Protein AF-A0A0M0KB51-F1 (afdb_monomer)

Sequence (333 aa):
MLAKLQAKRAELGALMQAKAELQSRLDEAFVKTAAAPAPPPPTARSSGAGDDELRAILMHRQQAQNAVEEQERKIAQLTALQAELRGRLSDLQEEGERVLMQLARKTDECQQLAAVVEEARAAGMDPQNPRLQLAERSLATRYQEIKELAAFAHRLGLDQEEEEEEEDSPQTRALVQRQSAAATSSAKEAFEKVQRLEQELAQCVQELRSVDANASEAVARHPAFRRMRAAVVEKLETLHAELVEARSAYEKQVTQQRALMAPEVDEDEDEDEEQHDLSPMLRAALDKLWQRPYDCRIFTLQLLQSLAQLDDQSLCMMTSCFARYLDNHSEPA

Secondary structure (DSSP, 8-state):
-HHHHHHHHHHHHHHHHHHHHHHHHHHHHHHHHH-PPPPPPPPP--TTSHHHHHHHHHHHHHHHHHHHHHHHHHHHHHHHHHHHHHHHHHHHHHHHHHHHHHHHHHHHHHHHHHHHHHHHHHTT--TT-HHHHHHHHHHHHHHHHHHHHHHHHHHTT---S--------HHHHHHHHHHHHHHHHHHHHHHHHHHHHHHHHHHHHHHHHHHHHHS-HHHHT-HHHHHHHHHHHHHHHHHHHHHHHHHHHHHHHHHHHHHTTS----S-----------HHHHHHHHHHHHTS-HHHHHHHHHHHHHHHTS--HHHHHHHHHHHHHHHHH----

Nearest PDB structures (foldseek):
  5xg2-assembly1_A  TM=2.574E-01  e=2.181E+00  Pyrococcus yayanosii CH1
  3zx6-assembly1_B  TM=3.570E-01  e=7.067E+00  Archaeoglobus fulgidus DSM 4304
  3zx6-assembly1_A  TM=3.508E-01  e=7.905E+00  Archaeoglobus fulgidus DSM 4304

Solvent-accessible surface area (backbone atoms only — not comparable to full-atom values): 18850 Å² total; per-residue (Å²): 97,68,66,59,53,49,49,52,50,49,52,53,48,52,52,52,51,53,48,51,52,52,51,51,52,52,53,51,53,55,53,59,74,72,68,71,82,83,79,85,85,80,81,92,79,73,99,69,62,60,63,58,52,50,50,51,51,50,50,53,49,51,52,51,50,54,51,49,55,51,48,51,52,50,52,51,51,53,51,51,51,52,51,51,52,51,49,54,51,51,52,51,48,54,50,49,52,51,50,51,53,50,46,53,54,53,48,53,58,41,52,56,50,48,51,53,54,50,50,44,50,75,73,63,52,60,83,81,36,69,67,56,49,51,50,54,52,52,48,54,52,44,53,51,53,49,52,54,47,49,55,50,35,47,78,70,53,67,57,73,90,70,81,72,83,74,74,82,48,71,64,57,54,50,47,53,53,50,50,49,52,49,36,52,52,50,32,50,54,32,45,52,50,33,54,50,44,51,52,51,50,53,48,53,52,50,51,51,51,51,50,60,71,70,45,51,74,73,52,64,68,31,71,66,51,46,52,53,50,49,55,50,49,53,51,50,52,50,53,49,51,52,36,53,53,34,45,54,52,26,53,55,34,50,52,53,39,46,66,72,66,51,75,88,68,74,94,81,67,98,67,81,79,69,74,63,74,50,63,66,59,50,48,54,51,50,53,59,38,57,75,42,63,73,72,49,40,55,52,51,53,52,52,50,53,57,51,47,70,43,96,42,75,69,46,40,50,53,48,50,56,47,52,55,47,45,73,74,65,63,73,86,128

Organism: NCBI:txid1460289

pLDDT: mean 76.46, std 16.97, range [35.25, 95.56]

Structure (mmCIF, N/CA/C/O backbone):
data_AF-A0A0M0KB51-F1
#
_entry.id   AF-A0A0M0KB51-F1
#
loop_
_atom_site.group_PDB
_atom_site.id
_atom_site.type_symbol
_atom_site.label_atom_id
_atom_site.label_alt_id
_atom_site.label_comp_id
_atom_site.label_asym_id
_atom_site.label_entity_id
_atom_site.label_seq_id
_atom_site.pdbx_PDB_ins_code
_atom_site.Cartn_x
_atom_site.Cartn_y
_atom_site.Cartn_z
_atom_site.occupancy
_atom_site.B_iso_or_equiv
_atom_site.auth_seq_id
_atom_site.auth_comp_id
_atom_site.auth_asym_id
_atom_site.auth_atom_id
_atom_site.pdbx_PDB_model_num
ATOM 1 N N . MET A 1 1 ? -4.732 0.623 13.538 1.00 46.84 1 MET A N 1
ATOM 2 C CA . MET A 1 1 ? -3.798 1.743 13.182 1.00 46.84 1 MET A CA 1
ATOM 3 C C . MET A 1 1 ? -2.293 1.422 13.292 1.00 46.84 1 MET A C 1
ATOM 5 O O . MET A 1 1 ? -1.529 1.836 12.420 1.00 46.84 1 MET A O 1
ATOM 9 N N . LEU A 1 2 ? -1.844 0.667 14.304 1.00 51.53 2 LEU A N 1
ATOM 10 C CA . LEU A 1 2 ? -0.434 0.268 14.490 1.00 51.53 2 LEU A CA 1
ATOM 11 C C . LEU A 1 2 ? 0.162 -0.479 13.282 1.00 51.53 2 LEU A C 1
ATOM 13 O O . LEU A 1 2 ? 1.273 -0.166 12.863 1.00 51.53 2 LEU A O 1
ATOM 17 N N . ALA A 1 3 ? -0.605 -1.376 12.654 1.00 56.34 3 ALA A N 1
ATOM 18 C CA . ALA A 1 3 ? -0.189 -2.091 11.445 1.00 56.34 3 ALA A CA 1
ATOM 19 C C . ALA A 1 3 ? 0.018 -1.156 10.238 1.00 56.34 3 ALA A C 1
ATOM 21 O O . ALA A 1 3 ? 0.996 -1.291 9.507 1.00 56.34 3 ALA A O 1
ATOM 22 N N . LYS A 1 4 ? -0.838 -0.138 10.061 1.00 60.84 4 LYS A N 1
ATOM 23 C CA . LYS A 1 4 ? -0.685 0.879 9.001 1.00 60.84 4 LYS A CA 1
ATOM 24 C C . LYS A 1 4 ? 0.541 1.767 9.246 1.00 60.84 4 LYS A C 1
ATOM 26 O O . LYS A 1 4 ? 1.252 2.100 8.301 1.00 60.84 4 LYS A O 1
ATOM 31 N N . LEU A 1 5 ? 0.840 2.096 10.505 1.00 69.19 5 LEU A N 1
ATOM 32 C CA . LEU A 1 5 ? 2.058 2.824 10.883 1.00 69.19 5 LEU A CA 1
ATOM 33 C C . LEU A 1 5 ? 3.324 1.970 10.725 1.00 69.19 5 LEU A C 1
ATOM 35 O O . LEU A 1 5 ? 4.346 2.476 10.265 1.00 69.19 5 LEU A O 1
ATOM 39 N N . GLN A 1 6 ? 3.261 0.675 11.035 1.00 74.44 6 GLN A N 1
ATOM 40 C CA . GLN A 1 6 ? 4.351 -0.273 10.794 1.00 74.44 6 GLN A CA 1
ATOM 41 C C . GLN A 1 6 ? 4.585 -0.497 9.296 1.00 74.44 6 GLN A C 1
ATOM 43 O O . GLN A 1 6 ? 5.734 -0.475 8.860 1.00 74.44 6 GLN A O 1
ATOM 48 N N . ALA A 1 7 ? 3.522 -0.597 8.496 1.00 77.69 7 ALA A N 1
ATOM 49 C CA . ALA A 1 7 ? 3.603 -0.670 7.040 1.00 77.69 7 ALA A CA 1
ATOM 50 C C . ALA A 1 7 ? 4.227 0.604 6.457 1.00 77.69 7 ALA A C 1
ATOM 52 O O . ALA A 1 7 ? 5.165 0.526 5.669 1.00 77.69 7 ALA A O 1
ATOM 53 N N . LYS A 1 8 ? 3.799 1.788 6.919 1.00 82.19 8 LYS A N 1
ATOM 54 C CA . LYS A 1 8 ? 4.408 3.062 6.511 1.00 82.19 8 LYS A CA 1
ATOM 55 C C . LYS A 1 8 ? 5.862 3.180 6.959 1.00 82.19 8 LYS A C 1
ATOM 57 O O . LYS A 1 8 ? 6.679 3.705 6.211 1.00 82.19 8 LYS A O 1
ATOM 62 N N . ARG A 1 9 ? 6.225 2.652 8.132 1.00 87.12 9 ARG A N 1
ATOM 63 C CA . ARG A 1 9 ? 7.617 2.584 8.607 1.00 87.12 9 ARG A CA 1
ATOM 64 C C . ARG A 1 9 ? 8.469 1.633 7.760 1.00 87.12 9 ARG A C 1
ATOM 66 O O . ARG A 1 9 ? 9.614 1.972 7.471 1.00 87.12 9 ARG A O 1
ATOM 73 N N . ALA A 1 10 ? 7.925 0.492 7.341 1.00 84.38 10 ALA A N 1
ATOM 74 C CA . ALA A 1 10 ? 8.593 -0.453 6.447 1.00 84.38 10 ALA A CA 1
ATOM 75 C C . ALA A 1 10 ? 8.795 0.146 5.046 1.00 84.38 10 ALA A C 1
ATOM 77 O O . ALA A 1 10 ? 9.888 0.067 4.493 1.00 84.38 10 ALA A O 1
ATOM 78 N N . GLU A 1 11 ? 7.783 0.837 4.521 1.00 89.19 11 GLU A N 1
ATOM 79 C CA . GLU A 1 11 ? 7.829 1.544 3.237 1.00 89.19 11 GLU A CA 1
ATOM 80 C C . GLU A 1 11 ? 8.877 2.674 3.255 1.00 89.19 11 GLU A C 1
ATOM 82 O O . GLU A 1 11 ? 9.672 2.824 2.327 1.00 89.19 11 GLU A O 1
ATOM 87 N N . LEU A 1 12 ? 8.967 3.415 4.365 1.00 90.06 12 LEU A N 1
ATOM 88 C CA . LEU A 1 12 ? 9.990 4.445 4.573 1.00 90.06 12 LEU A CA 1
ATOM 89 C C . LEU A 1 12 ? 11.396 3.833 4.717 1.00 90.06 12 LEU A C 1
ATOM 91 O O . LEU A 1 12 ? 12.371 4.414 4.240 1.00 90.06 12 LEU A O 1
ATOM 95 N N . GLY A 1 13 ? 11.502 2.647 5.321 1.00 89.19 13 GLY A N 1
ATOM 96 C CA . GLY A 1 13 ? 12.734 1.856 5.366 1.00 89.19 13 GLY A CA 1
ATOM 97 C C . GLY A 1 13 ? 13.201 1.426 3.973 1.00 89.19 13 GLY A C 1
ATOM 98 O O . GLY A 1 13 ? 14.354 1.666 3.618 1.00 89.19 13 GLY A O 1
ATOM 99 N N . ALA A 1 14 ? 12.292 0.890 3.156 1.00 86.25 14 ALA A N 1
ATOM 100 C CA . ALA A 1 14 ? 12.573 0.485 1.781 1.00 86.25 14 ALA A CA 1
ATOM 101 C C . ALA A 1 14 ? 13.013 1.674 0.910 1.00 86.25 14 ALA A C 1
ATOM 103 O O . ALA A 1 14 ? 13.990 1.577 0.169 1.00 86.25 14 ALA A O 1
ATOM 104 N N . LEU A 1 15 ? 12.361 2.833 1.057 1.00 88.06 15 LEU A N 1
ATOM 105 C CA . LEU A 1 15 ? 12.741 4.056 0.342 1.00 88.06 15 LEU A CA 1
ATOM 106 C C . LEU A 1 15 ? 14.123 4.584 0.756 1.00 88.06 15 LEU A C 1
ATOM 108 O O . LEU A 1 15 ? 14.874 5.074 -0.088 1.00 88.06 15 LEU A O 1
ATOM 112 N N . MET A 1 16 ? 14.492 4.469 2.034 1.00 89.81 16 MET A N 1
ATOM 113 C CA . MET A 1 16 ? 15.831 4.836 2.511 1.00 89.81 16 MET A CA 1
ATOM 114 C C . MET A 1 16 ? 16.913 3.904 1.956 1.00 89.81 16 MET A C 1
ATOM 116 O O . MET A 1 16 ? 17.996 4.367 1.598 1.00 89.81 16 MET A O 1
ATOM 120 N N . GLN A 1 17 ? 16.612 2.611 1.847 1.00 88.00 17 GLN A N 1
ATOM 121 C CA . GLN A 1 17 ? 17.526 1.608 1.306 1.00 88.00 17 GLN A CA 1
ATOM 122 C C . GLN A 1 17 ? 17.723 1.794 -0.206 1.00 88.00 17 GLN A C 1
ATOM 124 O O . GLN A 1 17 ? 18.858 1.888 -0.668 1.00 88.00 17 GLN A O 1
ATOM 129 N N . ALA A 1 18 ? 16.634 2.013 -0.948 1.00 86.81 18 ALA A N 1
ATOM 130 C CA . ALA A 1 18 ? 16.680 2.354 -2.370 1.00 86.81 18 ALA A CA 1
ATOM 131 C C . ALA A 1 18 ? 17.453 3.659 -2.630 1.00 86.81 18 ALA A C 1
ATOM 133 O O . ALA A 1 18 ? 18.226 3.753 -3.585 1.00 86.81 18 ALA A O 1
ATOM 134 N N . LYS A 1 19 ? 17.309 4.667 -1.756 1.00 89.00 19 LYS A N 1
ATOM 135 C CA . LYS A 1 19 ? 18.108 5.897 -1.833 1.00 89.00 19 LYS A CA 1
ATOM 136 C C . LYS A 1 19 ? 19.599 5.613 -1.638 1.00 89.00 19 LYS A C 1
ATOM 138 O O . LYS A 1 19 ? 20.403 6.143 -2.397 1.00 89.00 19 LYS A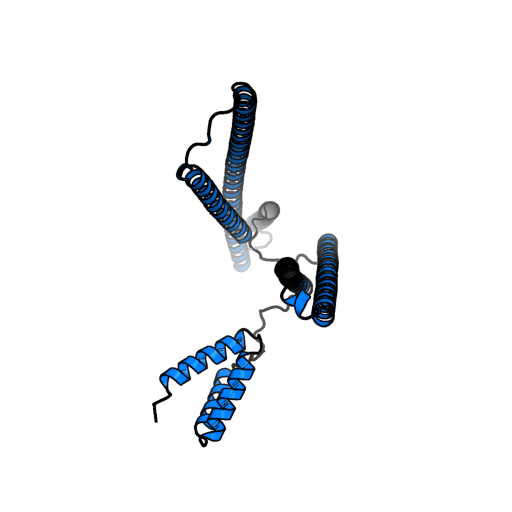 O 1
ATOM 143 N N . ALA A 1 20 ? 19.972 4.788 -0.659 1.00 89.19 20 ALA A N 1
ATOM 144 C CA . ALA A 1 20 ? 21.370 4.427 -0.415 1.00 89.19 20 ALA A CA 1
ATOM 145 C C . ALA A 1 20 ? 21.988 3.661 -1.600 1.00 89.19 20 ALA A C 1
ATOM 147 O O . ALA A 1 20 ? 23.121 3.942 -1.988 1.00 89.19 20 ALA A O 1
ATOM 148 N N . GLU A 1 21 ? 21.232 2.757 -2.224 1.00 83.06 21 GLU A N 1
ATOM 149 C CA . GLU A 1 21 ? 21.664 2.035 -3.427 1.00 83.06 21 GLU A CA 1
ATOM 150 C C . GLU A 1 21 ? 21.856 2.966 -4.628 1.00 83.06 21 GLU A C 1
ATOM 152 O O . GLU A 1 21 ? 22.855 2.865 -5.343 1.00 83.06 21 GLU A O 1
ATOM 157 N N . LEU A 1 22 ? 20.936 3.911 -4.842 1.00 87.06 22 LEU A N 1
ATOM 158 C CA . LEU A 1 22 ? 21.073 4.915 -5.898 1.00 87.06 22 LEU A CA 1
ATOM 159 C C . LEU A 1 22 ? 22.266 5.843 -5.650 1.00 87.06 22 LEU A C 1
ATOM 161 O O . LEU A 1 22 ? 22.985 6.162 -6.594 1.00 87.06 22 LEU A O 1
ATOM 165 N N . GLN A 1 23 ? 22.510 6.226 -4.395 1.00 85.62 23 GLN A N 1
ATOM 166 C CA . GLN A 1 23 ? 23.670 7.028 -4.005 1.00 85.62 23 GLN A CA 1
ATOM 167 C C . GLN A 1 23 ? 24.980 6.276 -4.300 1.00 85.62 23 GLN A C 1
ATOM 169 O O . GLN A 1 23 ? 25.862 6.816 -4.960 1.00 85.62 23 GLN A O 1
ATOM 174 N N . SER A 1 24 ? 25.058 4.993 -3.929 1.00 85.00 24 SER A N 1
ATOM 175 C CA . SER A 1 24 ? 26.215 4.135 -4.215 1.00 85.00 24 SER A CA 1
ATOM 176 C C . SER A 1 24 ? 26.455 3.946 -5.715 1.00 85.00 24 SER A C 1
ATOM 178 O O . SER A 1 24 ? 27.602 3.970 -6.157 1.00 85.00 24 SER A O 1
ATOM 180 N N . ARG A 1 25 ? 25.395 3.795 -6.520 1.00 82.06 25 ARG A N 1
ATOM 181 C CA . ARG A 1 25 ? 25.511 3.711 -7.986 1.00 82.06 25 ARG A CA 1
ATOM 182 C C . ARG A 1 25 ? 26.000 5.018 -8.605 1.00 82.06 25 ARG A C 1
ATOM 184 O O . ARG A 1 25 ? 26.737 4.982 -9.589 1.00 82.06 25 ARG A O 1
ATOM 191 N N . LEU A 1 26 ? 25.598 6.157 -8.043 1.00 82.81 26 LEU A N 1
ATOM 192 C CA . LEU A 1 26 ? 26.062 7.471 -8.481 1.00 82.81 26 LEU A CA 1
ATOM 193 C C . LEU A 1 26 ? 27.559 7.651 -8.184 1.00 82.81 26 LEU A C 1
ATOM 195 O O . LEU A 1 26 ? 28.312 8.075 -9.062 1.00 82.81 26 LEU A O 1
ATOM 199 N N . ASP A 1 27 ? 27.994 7.250 -6.988 1.00 77.62 27 ASP A N 1
ATOM 200 C CA . ASP A 1 27 ? 29.397 7.298 -6.571 1.00 77.62 27 ASP A CA 1
ATOM 201 C C . ASP A 1 27 ? 30.271 6.355 -7.423 1.00 77.62 27 ASP A C 1
ATOM 203 O O . ASP A 1 27 ? 31.346 6.742 -7.887 1.00 77.62 27 ASP A O 1
ATOM 207 N N . GLU A 1 28 ? 29.792 5.144 -7.736 1.00 74.31 28 GLU A N 1
ATOM 208 C CA . GLU A 1 28 ? 30.483 4.221 -8.649 1.00 74.31 28 GLU A CA 1
ATOM 209 C C . GLU A 1 28 ? 30.579 4.751 -10.086 1.00 74.31 28 GLU A C 1
ATOM 211 O O . GLU A 1 28 ? 31.607 4.572 -10.752 1.00 74.31 28 GLU A O 1
ATOM 216 N N . ALA A 1 29 ? 29.523 5.401 -10.583 1.00 70.44 29 ALA A N 1
ATOM 217 C CA . ALA A 1 29 ? 29.531 6.023 -11.902 1.00 70.44 29 ALA A CA 1
ATOM 218 C C . ALA A 1 29 ? 30.567 7.156 -11.970 1.00 70.44 29 ALA A C 1
ATOM 220 O O . ALA A 1 29 ? 31.290 7.264 -12.963 1.00 70.44 29 ALA A O 1
ATOM 221 N N . PHE A 1 30 ? 30.704 7.931 -10.890 1.00 68.56 30 PHE A N 1
ATOM 222 C CA . PHE A 1 30 ? 31.672 9.019 -10.784 1.00 68.56 30 PHE A CA 1
ATOM 223 C C . PHE A 1 30 ? 33.126 8.513 -10.785 1.00 68.56 30 PHE A C 1
ATOM 225 O O . PHE A 1 30 ? 33.989 9.076 -11.468 1.00 68.56 30 PHE A O 1
ATOM 232 N N . VAL A 1 31 ? 33.399 7.396 -10.100 1.00 65.06 31 VAL A N 1
ATOM 233 C CA . VAL A 1 31 ? 34.728 6.757 -10.082 1.00 65.06 31 VAL A CA 1
ATOM 234 C C . VAL A 1 31 ? 35.083 6.144 -11.444 1.00 65.06 31 VAL A C 1
ATOM 236 O O . VAL A 1 31 ? 36.221 6.278 -11.897 1.00 65.06 31 VAL A O 1
ATOM 239 N N . LYS A 1 32 ? 34.122 5.538 -12.158 1.00 53.75 32 LYS A N 1
ATOM 240 C CA . LYS A 1 32 ? 34.355 4.970 -13.503 1.00 53.75 32 LYS A CA 1
ATOM 241 C C . LYS A 1 32 ? 34.688 6.029 -14.556 1.00 53.75 32 LYS A C 1
ATOM 243 O O . LYS A 1 32 ? 35.496 5.757 -15.441 1.00 53.75 32 LYS A O 1
ATOM 248 N N . THR A 1 33 ? 34.150 7.243 -14.446 1.00 52.03 33 THR A N 1
ATOM 249 C CA . THR A 1 33 ? 34.532 8.363 -15.325 1.00 52.03 33 THR A CA 1
ATOM 250 C C . THR A 1 33 ? 35.926 8.934 -15.046 1.00 52.03 33 THR A C 1
ATOM 252 O O . THR A 1 33 ? 36.500 9.570 -15.926 1.00 52.03 33 THR A O 1
ATOM 255 N N . ALA A 1 34 ? 36.505 8.686 -13.867 1.00 49.78 34 ALA A N 1
ATOM 256 C CA . ALA A 1 34 ? 37.832 9.185 -13.495 1.00 49.78 34 ALA A CA 1
ATOM 257 C C . ALA A 1 34 ? 38.994 8.242 -13.882 1.00 49.78 34 ALA A C 1
ATOM 259 O O . ALA A 1 34 ? 40.151 8.654 -13.826 1.00 49.78 34 ALA A O 1
ATOM 260 N N . ALA A 1 35 ? 38.714 6.995 -14.287 1.00 43.06 35 ALA A N 1
ATOM 261 C CA . ALA A 1 35 ? 39.715 5.932 -14.452 1.00 43.06 35 ALA A CA 1
ATOM 262 C C . ALA A 1 35 ? 39.849 5.380 -15.892 1.00 43.06 35 ALA A C 1
ATOM 264 O O . ALA A 1 35 ? 40.159 4.203 -16.079 1.00 43.06 35 ALA A O 1
ATOM 265 N N . ALA A 1 36 ? 39.628 6.199 -16.926 1.00 42.25 36 ALA A N 1
ATOM 266 C CA . ALA A 1 36 ? 39.900 5.804 -18.314 1.00 42.25 36 ALA A CA 1
ATOM 267 C C . ALA A 1 36 ? 41.366 6.117 -18.710 1.00 42.25 36 ALA A C 1
ATOM 269 O O . ALA A 1 36 ? 41.804 7.256 -18.533 1.00 42.25 36 ALA A O 1
ATOM 270 N N . PRO A 1 37 ? 42.147 5.157 -19.253 1.00 46.41 37 PRO A N 1
ATOM 271 C CA . PRO A 1 37 ? 43.519 5.405 -19.696 1.00 46.41 37 PRO A CA 1
ATOM 272 C C . PRO A 1 37 ? 43.549 6.241 -20.988 1.00 46.41 37 PRO A C 1
ATOM 274 O O . PRO A 1 37 ? 42.735 6.052 -21.892 1.00 46.41 37 PRO A O 1
ATOM 277 N N . ALA A 1 38 ? 44.504 7.172 -21.061 1.00 42.53 38 ALA A N 1
ATOM 278 C CA . ALA A 1 38 ? 44.629 8.165 -22.125 1.00 42.53 38 ALA A CA 1
ATOM 279 C C . ALA A 1 38 ? 44.892 7.552 -23.526 1.00 42.53 38 ALA A C 1
ATOM 281 O O . ALA A 1 38 ? 45.740 6.665 -23.650 1.00 42.53 38 ALA A O 1
ATOM 282 N N . PRO A 1 39 ? 44.238 8.050 -24.596 1.00 52.97 39 PRO A N 1
ATOM 283 C CA . PRO A 1 39 ? 44.590 7.729 -25.980 1.00 52.97 39 PRO A CA 1
ATOM 284 C C . PRO A 1 39 ? 45.863 8.482 -26.442 1.00 52.97 39 PRO A C 1
ATOM 286 O O . PRO A 1 39 ? 46.201 9.523 -25.871 1.00 52.97 39 PRO A O 1
ATOM 289 N N . PRO A 1 40 ? 46.592 7.984 -27.466 1.00 51.38 40 PRO A N 1
ATOM 290 C CA . PRO A 1 40 ? 47.828 8.605 -27.960 1.00 51.38 40 PRO A CA 1
ATOM 291 C C . PRO A 1 40 ? 47.568 9.977 -28.621 1.00 51.38 40 PRO A C 1
ATOM 293 O O . PRO A 1 40 ? 46.452 10.235 -29.079 1.00 51.38 40 PRO A O 1
ATOM 296 N N . PRO A 1 41 ? 48.573 10.876 -28.681 1.00 44.12 41 PRO A N 1
ATOM 297 C CA . PRO A 1 41 ? 48.339 12.294 -28.940 1.00 44.12 41 PRO A CA 1
ATOM 298 C C . PRO A 1 41 ? 48.011 12.563 -30.418 1.00 44.12 41 PRO A C 1
ATOM 300 O O . PRO A 1 41 ? 48.714 12.055 -31.298 1.00 44.12 41 PRO A O 1
ATOM 303 N N . PRO A 1 42 ? 47.001 13.400 -30.724 1.00 45.69 42 PRO A N 1
ATOM 304 C CA . PRO A 1 42 ? 46.787 13.887 -32.073 1.00 45.69 42 PRO A CA 1
ATOM 305 C C . PRO A 1 42 ? 47.708 15.073 -32.377 1.00 45.69 42 PRO A C 1
ATOM 307 O O . PRO A 1 42 ? 48.046 15.903 -31.532 1.00 45.69 42 PRO A O 1
ATOM 310 N N . THR A 1 43 ? 48.121 15.124 -33.634 1.00 47.25 43 THR A N 1
ATOM 311 C CA . THR A 1 43 ? 48.957 16.151 -34.241 1.00 47.25 43 THR A CA 1
ATOM 312 C C . THR A 1 43 ? 48.296 17.528 -34.182 1.00 47.25 43 THR A C 1
ATOM 314 O O . THR A 1 43 ? 47.118 17.702 -34.488 1.00 47.25 43 THR A O 1
ATOM 317 N N . ALA A 1 44 ? 49.101 18.518 -33.800 1.00 55.38 44 ALA A N 1
ATOM 318 C CA . ALA A 1 44 ? 48.720 19.908 -33.609 1.00 55.38 44 ALA A CA 1
ATOM 319 C C . ALA A 1 44 ? 48.024 20.525 -34.831 1.00 55.38 44 ALA A C 1
ATOM 321 O O . ALA A 1 44 ? 48.645 20.644 -35.889 1.00 55.38 44 ALA A O 1
ATOM 322 N N . ARG A 1 45 ? 46.793 21.030 -34.649 1.00 45.12 45 ARG A N 1
ATOM 323 C CA . ARG A 1 45 ? 46.236 22.131 -35.451 1.00 45.12 45 ARG A CA 1
ATOM 324 C C . ARG A 1 45 ? 45.279 23.026 -34.648 1.00 45.12 45 ARG A C 1
ATOM 326 O O . ARG A 1 45 ? 44.318 22.562 -34.055 1.00 45.12 45 ARG A O 1
ATOM 333 N N . SER A 1 46 ? 45.527 24.328 -34.796 1.00 43.44 46 SER A N 1
ATOM 334 C CA . SER A 1 46 ? 44.660 25.490 -34.543 1.00 43.44 46 SER A CA 1
ATOM 335 C C . SER A 1 46 ? 44.512 25.980 -33.089 1.00 43.44 46 SER A C 1
ATOM 337 O O . SER A 1 46 ? 43.746 25.478 -32.275 1.00 43.44 46 SER A O 1
ATOM 339 N N . SER A 1 47 ? 45.250 27.048 -32.796 1.00 51.47 47 SER A N 1
ATOM 340 C CA . SER A 1 47 ? 45.297 27.814 -31.549 1.00 51.47 47 SER A CA 1
ATOM 341 C C . SER A 1 47 ? 44.188 28.879 -31.466 1.00 51.47 47 SER A C 1
ATOM 343 O O . SER A 1 47 ? 44.471 30.046 -31.219 1.00 51.47 47 SER A O 1
ATOM 345 N N . GLY A 1 48 ? 42.934 28.495 -31.725 1.00 50.03 48 GLY A N 1
ATOM 346 C CA . GLY A 1 48 ? 41.785 29.416 -31.655 1.00 50.03 48 GLY A CA 1
ATOM 347 C C . GLY A 1 48 ? 40.457 28.785 -31.225 1.00 50.03 48 GLY A C 1
ATOM 348 O O . GLY A 1 48 ? 39.613 29.491 -30.695 1.00 50.03 48 GLY A O 1
ATOM 349 N N . ALA A 1 49 ? 40.281 27.468 -31.384 1.00 51.22 49 ALA A N 1
ATOM 350 C CA . ALA A 1 49 ? 39.058 26.759 -30.983 1.00 51.22 49 ALA A CA 1
ATOM 351 C C . ALA A 1 49 ? 39.074 26.264 -29.518 1.00 51.22 49 ALA A C 1
ATOM 353 O O . ALA A 1 49 ? 38.022 26.048 -28.925 1.00 51.22 49 ALA A O 1
ATOM 354 N N . GLY A 1 50 ? 40.261 26.118 -28.917 1.00 58.22 50 GLY A N 1
ATOM 355 C CA . GLY A 1 50 ? 40.414 25.560 -27.567 1.00 58.22 50 GLY A CA 1
ATOM 356 C C . GLY A 1 50 ? 39.941 26.480 -26.437 1.00 58.22 50 GLY A C 1
ATOM 357 O O . GLY A 1 50 ? 39.483 25.986 -25.413 1.00 58.22 50 GLY A O 1
ATOM 358 N N . ASP A 1 51 ? 39.999 27.802 -26.619 1.00 68.81 51 ASP A N 1
ATOM 359 C CA . ASP A 1 51 ? 39.563 28.758 -25.589 1.00 68.81 51 ASP A CA 1
ATOM 360 C C . ASP A 1 51 ? 38.034 28.836 -25.481 1.00 68.81 51 ASP A C 1
ATOM 362 O O . ASP A 1 51 ? 37.497 28.988 -24.381 1.00 68.81 51 ASP A O 1
ATOM 366 N N . ASP A 1 52 ? 37.324 28.688 -26.603 1.00 76.75 52 ASP A N 1
ATOM 367 C CA . ASP A 1 52 ? 35.859 28.672 -26.632 1.00 76.75 52 ASP A CA 1
ATOM 368 C C . ASP A 1 52 ? 35.302 27.338 -26.112 1.00 76.75 52 ASP A C 1
ATOM 370 O O . ASP A 1 52 ? 34.353 27.336 -25.325 1.00 76.75 52 ASP A O 1
ATOM 374 N N . GLU A 1 53 ? 35.938 26.209 -26.450 1.00 78.50 53 GLU A N 1
ATOM 375 C CA . GLU A 1 53 ? 35.620 24.904 -25.854 1.00 78.50 53 GLU A CA 1
ATOM 376 C C . GLU A 1 53 ? 35.903 24.886 -24.346 1.00 78.50 53 GLU A C 1
ATOM 378 O O . GLU A 1 53 ? 35.068 24.431 -23.564 1.00 78.50 53 GLU A O 1
ATOM 383 N N . LEU A 1 54 ? 37.033 25.448 -23.902 1.00 81.19 54 LEU A N 1
ATOM 384 C CA . LEU A 1 54 ? 37.363 25.544 -22.480 1.00 81.19 54 LEU A CA 1
ATOM 385 C C . LEU A 1 54 ? 36.364 26.434 -21.726 1.00 81.19 54 LEU A C 1
ATOM 387 O O . LEU A 1 54 ? 35.930 26.071 -20.632 1.00 81.19 54 LEU A O 1
ATOM 391 N N . ARG A 1 55 ? 35.936 27.564 -22.306 1.00 85.44 55 ARG A N 1
ATOM 392 C CA . ARG A 1 55 ? 34.863 28.394 -21.728 1.00 85.44 55 ARG A CA 1
ATOM 393 C C . ARG A 1 55 ? 33.531 27.657 -21.666 1.00 85.44 55 ARG A C 1
ATOM 395 O O . ARG A 1 55 ? 32.843 27.773 -20.654 1.00 85.44 55 ARG A O 1
ATOM 402 N N . ALA A 1 56 ? 33.173 26.896 -22.700 1.00 86.31 56 ALA A N 1
ATOM 403 C CA . ALA A 1 56 ? 31.953 26.093 -22.706 1.00 86.31 56 ALA A CA 1
ATOM 404 C C . ALA A 1 56 ? 31.983 25.017 -21.609 1.00 86.31 56 ALA A C 1
ATOM 406 O O . ALA A 1 56 ? 31.008 24.859 -20.874 1.00 86.31 56 ALA A O 1
ATOM 407 N N . ILE A 1 57 ? 33.124 24.346 -21.426 1.00 85.62 57 ILE A N 1
ATOM 408 C CA . ILE A 1 57 ? 33.331 23.357 -20.359 1.00 85.62 57 ILE A CA 1
ATOM 409 C C . ILE A 1 57 ? 33.234 24.013 -18.975 1.00 85.62 57 ILE A C 1
ATOM 411 O O . ILE A 1 57 ? 32.581 23.472 -18.082 1.00 85.62 57 ILE A O 1
ATOM 415 N N . LEU A 1 58 ? 33.842 25.187 -18.784 1.00 89.06 58 LEU A N 1
ATOM 416 C CA . LEU A 1 58 ? 33.774 25.920 -17.517 1.00 89.06 58 LEU A CA 1
ATOM 417 C C . LEU A 1 58 ? 32.351 26.398 -17.203 1.00 89.06 58 LEU A C 1
ATOM 419 O O . LEU A 1 58 ? 31.906 26.247 -16.066 1.00 89.06 58 LEU A O 1
ATOM 423 N N . MET A 1 59 ? 31.612 26.901 -18.196 1.00 88.94 59 MET A N 1
ATOM 424 C CA . MET A 1 59 ? 30.204 27.272 -18.024 1.00 88.94 59 MET A CA 1
ATOM 425 C C . MET A 1 59 ? 29.326 26.060 -17.707 1.00 88.94 59 MET A C 1
ATOM 427 O O . MET A 1 59 ? 28.525 26.124 -16.778 1.00 88.94 59 MET A O 1
ATOM 431 N N . HIS A 1 60 ? 29.505 24.941 -18.412 1.00 91.25 60 HIS A N 1
ATOM 432 C CA . HIS A 1 60 ? 28.768 23.708 -18.130 1.00 91.25 60 HIS A CA 1
ATOM 433 C C . HIS A 1 60 ? 29.070 23.184 -16.718 1.00 91.25 60 HIS A C 1
ATOM 435 O O . HIS A 1 60 ? 28.167 22.777 -15.989 1.00 91.25 60 HIS A O 1
ATOM 441 N N . ARG A 1 61 ? 30.335 23.250 -16.282 1.00 90.06 61 ARG A N 1
ATOM 442 C CA . ARG A 1 61 ? 30.737 22.893 -14.915 1.00 90.06 61 ARG A CA 1
ATOM 443 C C . ARG A 1 61 ? 30.090 23.804 -13.875 1.00 90.06 61 ARG A C 1
ATOM 445 O O . ARG A 1 61 ? 29.607 23.304 -12.865 1.00 90.06 61 ARG A O 1
ATOM 452 N N . GLN A 1 62 ? 30.064 25.111 -14.117 1.00 92.31 62 GLN A N 1
ATOM 453 C CA . GLN A 1 62 ? 29.435 26.066 -13.208 1.00 92.31 62 GLN A CA 1
ATOM 454 C C . GLN A 1 62 ? 27.918 25.841 -13.114 1.00 92.31 62 GLN A C 1
ATOM 456 O O . GLN A 1 62 ? 27.354 25.870 -12.025 1.00 92.31 62 GLN A O 1
ATOM 461 N N . GLN A 1 63 ? 27.256 25.552 -14.236 1.00 91.00 63 GLN A N 1
ATOM 462 C CA . GLN A 1 63 ? 25.834 25.198 -14.251 1.00 91.00 63 GLN A CA 1
ATOM 463 C C . GLN A 1 63 ? 25.560 23.900 -13.485 1.00 91.00 63 GLN A C 1
ATOM 465 O O . GLN A 1 63 ? 24.619 23.850 -12.696 1.00 91.00 63 GLN A O 1
ATOM 470 N N . ALA A 1 64 ? 26.403 22.878 -13.659 1.00 88.25 64 ALA A N 1
ATOM 471 C CA . ALA A 1 64 ? 26.297 21.631 -12.909 1.00 88.25 64 ALA A CA 1
ATOM 472 C C . ALA A 1 64 ? 26.481 21.856 -11.399 1.00 88.25 64 ALA A C 1
ATOM 474 O O . ALA A 1 64 ? 25.725 21.304 -10.607 1.00 88.25 64 ALA A O 1
ATOM 475 N N . GLN A 1 65 ? 27.428 22.709 -10.995 1.00 88.75 65 GLN A N 1
ATOM 476 C CA . GLN A 1 65 ? 27.623 23.080 -9.590 1.00 88.75 65 GLN A CA 1
ATOM 477 C C . GLN A 1 65 ? 26.393 23.781 -9.010 1.00 88.75 65 GLN A C 1
ATOM 479 O O . GLN A 1 65 ? 25.896 23.364 -7.970 1.00 88.75 65 GLN A O 1
ATOM 484 N N . ASN A 1 66 ? 25.838 24.767 -9.718 1.00 91.44 66 ASN A N 1
ATOM 485 C CA . ASN A 1 66 ? 24.621 25.453 -9.279 1.00 91.44 66 ASN A CA 1
ATOM 486 C C . ASN A 1 66 ? 23.429 24.487 -9.144 1.00 91.44 66 ASN A C 1
ATOM 488 O O . ASN A 1 66 ? 22.639 24.608 -8.210 1.00 91.44 66 ASN A O 1
ATOM 492 N N . ALA A 1 67 ? 23.305 23.513 -10.052 1.00 90.06 67 ALA A N 1
ATOM 493 C CA . ALA A 1 67 ? 22.257 22.497 -9.987 1.00 90.06 67 ALA A CA 1
ATOM 494 C C . ALA A 1 67 ? 22.430 21.563 -8.778 1.00 90.06 67 ALA A C 1
ATOM 496 O O . ALA A 1 67 ? 21.443 21.221 -8.125 1.00 90.06 67 ALA A O 1
ATOM 497 N N . VAL A 1 68 ? 23.671 21.183 -8.454 1.00 92.56 68 VAL A N 1
ATOM 498 C CA . VAL A 1 68 ? 23.983 20.393 -7.254 1.00 92.56 68 VAL A CA 1
ATOM 499 C C . VAL A 1 68 ? 23.661 21.187 -5.990 1.00 92.56 68 VAL A C 1
ATOM 501 O O . VAL A 1 68 ? 22.942 20.675 -5.139 1.00 92.56 68 VAL A O 1
ATOM 504 N N . GLU A 1 69 ? 24.076 22.451 -5.893 1.00 92.62 69 GLU A N 1
ATOM 505 C CA . GLU A 1 69 ? 23.745 23.311 -4.746 1.00 92.62 69 GLU A CA 1
ATOM 506 C C . GLU A 1 69 ? 22.226 23.473 -4.560 1.00 92.62 69 GLU A C 1
ATOM 508 O O . GLU A 1 69 ? 21.713 23.484 -3.437 1.00 92.62 69 GLU A O 1
ATOM 513 N N . GLU A 1 70 ? 21.468 23.584 -5.655 1.00 93.81 70 GLU A N 1
ATOM 514 C CA . GLU A 1 70 ? 20.007 23.648 -5.596 1.00 93.81 70 GLU A CA 1
ATOM 515 C C . GLU A 1 70 ? 19.397 22.325 -5.105 1.00 93.81 70 GLU A C 1
ATOM 517 O O . GLU A 1 70 ? 18.469 22.330 -4.289 1.00 93.81 70 GLU A O 1
ATOM 522 N N . GLN A 1 71 ? 19.925 21.187 -5.562 1.00 91.00 71 GLN A N 1
ATOM 523 C CA . GLN A 1 71 ? 19.505 19.874 -5.075 1.00 91.00 71 GLN A CA 1
ATOM 524 C C . GLN A 1 71 ? 19.853 19.677 -3.598 1.00 91.00 71 GLN A C 1
ATOM 526 O O . GLN A 1 71 ? 19.000 19.214 -2.843 1.00 91.00 71 GLN A O 1
ATOM 531 N N . GLU A 1 72 ? 21.040 20.085 -3.153 1.00 91.25 72 GLU A N 1
ATOM 532 C CA . GLU A 1 72 ? 21.445 20.038 -1.745 1.00 91.25 72 GLU A CA 1
ATOM 533 C C . GLU A 1 72 ? 20.501 20.864 -0.863 1.00 91.25 72 GLU A C 1
ATOM 535 O O . GLU A 1 72 ? 20.054 20.385 0.183 1.00 91.25 72 GLU A O 1
ATOM 540 N N . ARG A 1 73 ? 20.094 22.061 -1.313 1.00 94.38 73 ARG A N 1
ATOM 541 C CA . ARG A 1 73 ? 19.081 22.869 -0.611 1.00 94.38 73 ARG A CA 1
ATOM 542 C C . ARG A 1 73 ? 17.731 22.160 -0.526 1.00 94.38 73 ARG A C 1
ATOM 544 O O . ARG A 1 73 ? 17.118 22.161 0.541 1.00 94.38 73 ARG A O 1
ATOM 551 N N . LYS A 1 74 ? 17.265 21.536 -1.613 1.00 94.31 74 LYS A N 1
ATOM 552 C CA . LYS A 1 74 ? 16.004 20.768 -1.618 1.00 94.31 74 LYS A CA 1
ATOM 553 C C . LYS A 1 74 ? 16.082 19.560 -0.687 1.00 94.31 74 LYS A C 1
ATOM 555 O O . LYS A 1 74 ? 15.145 19.314 0.068 1.00 94.31 74 LYS A O 1
ATOM 560 N N . ILE A 1 75 ? 17.203 18.838 -0.685 1.00 91.75 75 ILE A N 1
ATOM 561 C CA . ILE A 1 75 ? 17.437 17.712 0.226 1.00 91.75 75 ILE A CA 1
ATOM 562 C C . ILE A 1 75 ? 17.413 18.193 1.679 1.00 91.75 75 ILE A C 1
ATOM 564 O O . ILE A 1 75 ? 16.758 17.561 2.508 1.00 91.75 75 ILE A O 1
ATOM 568 N N . ALA A 1 76 ? 18.058 19.319 1.991 1.00 91.31 76 ALA A N 1
ATOM 569 C CA . ALA A 1 76 ? 18.036 19.894 3.333 1.00 91.31 76 ALA A CA 1
ATOM 570 C C . ALA A 1 76 ? 16.610 20.273 3.774 1.00 91.31 76 ALA A C 1
ATOM 572 O O . ALA A 1 76 ? 16.199 19.925 4.880 1.00 91.31 76 ALA A O 1
ATOM 573 N N . GLN A 1 77 ? 15.824 20.904 2.894 1.00 94.06 77 GLN A N 1
ATOM 574 C CA . GLN A 1 77 ? 14.423 21.252 3.167 1.00 94.06 77 GLN A CA 1
ATOM 575 C C . GLN A 1 77 ? 13.549 20.015 3.398 1.00 94.06 77 GLN A C 1
ATOM 577 O O . GLN A 1 77 ? 12.811 19.957 4.380 1.00 94.06 77 GLN A O 1
ATOM 582 N N . LEU A 1 78 ? 13.656 19.002 2.535 1.00 92.56 78 LEU A N 1
ATOM 583 C CA . LEU A 1 78 ? 12.918 17.747 2.695 1.00 92.56 78 LEU A CA 1
ATOM 584 C C . LEU A 1 78 ? 13.315 17.019 3.982 1.00 92.56 78 LEU A C 1
ATOM 5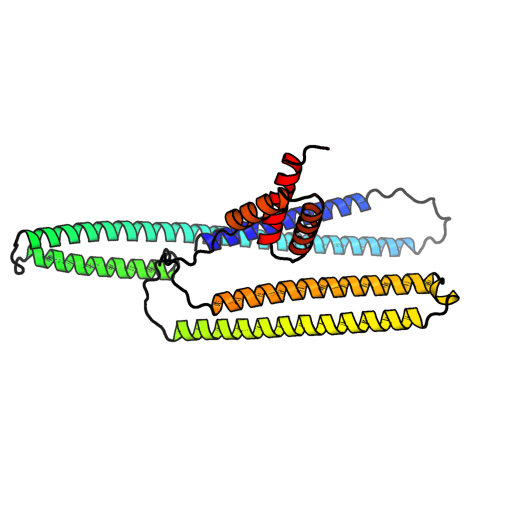86 O O . LEU A 1 78 ? 12.456 16.466 4.661 1.00 92.56 78 LEU A O 1
ATOM 590 N N . THR A 1 79 ? 14.596 17.055 4.348 1.00 91.38 79 THR A N 1
ATOM 591 C CA . THR A 1 79 ? 15.088 16.452 5.595 1.00 91.38 79 THR A CA 1
ATOM 592 C C . THR A 1 79 ? 14.526 17.176 6.820 1.00 91.38 79 THR A C 1
ATOM 594 O O . THR A 1 79 ? 14.103 16.520 7.771 1.00 91.38 79 THR A O 1
ATOM 597 N N . ALA A 1 80 ? 14.456 18.510 6.789 1.00 92.25 80 ALA A N 1
ATOM 598 C CA . ALA A 1 80 ? 13.847 19.301 7.857 1.00 92.25 80 ALA A CA 1
ATOM 599 C C . ALA A 1 80 ? 12.344 19.005 8.002 1.00 92.25 80 ALA A C 1
ATOM 601 O O . ALA A 1 80 ? 11.882 18.729 9.107 1.00 92.25 80 ALA A O 1
ATOM 602 N N . LEU A 1 81 ? 11.602 18.961 6.889 1.00 94.12 81 LEU A N 1
ATOM 603 C CA . LEU A 1 81 ? 10.181 18.593 6.889 1.00 94.12 81 LEU A CA 1
ATOM 604 C C . LEU A 1 81 ? 9.956 17.168 7.407 1.00 94.12 81 LEU A C 1
ATOM 606 O O . LEU A 1 81 ? 9.023 16.925 8.167 1.00 94.12 81 LEU A O 1
ATOM 610 N N . GLN A 1 82 ? 10.818 16.217 7.042 1.00 87.75 82 GLN A N 1
ATOM 611 C CA . GLN A 1 82 ? 10.749 14.856 7.578 1.00 87.75 82 GLN A CA 1
ATOM 612 C C . GLN A 1 82 ? 10.985 14.816 9.089 1.00 87.75 82 GLN A C 1
ATOM 614 O O . GLN A 1 82 ? 10.312 14.055 9.782 1.00 87.75 82 GLN A O 1
ATOM 619 N N . ALA A 1 83 ? 11.930 15.603 9.608 1.00 89.94 83 ALA A N 1
ATOM 620 C CA . ALA A 1 83 ? 12.169 15.693 11.045 1.00 89.94 83 ALA A CA 1
ATOM 621 C C . ALA A 1 83 ? 10.959 16.294 11.776 1.00 89.94 83 ALA A C 1
ATOM 623 O O . ALA A 1 83 ? 10.533 15.750 12.792 1.00 89.94 83 ALA A O 1
ATOM 624 N N . GLU A 1 84 ? 10.357 17.349 11.224 1.00 92.56 84 GLU A N 1
ATOM 625 C CA . GLU A 1 84 ? 9.158 17.976 11.785 1.00 92.56 84 GLU A CA 1
ATOM 626 C C . GLU A 1 84 ? 7.958 17.020 11.791 1.00 92.56 84 GLU A C 1
ATOM 628 O O . GLU A 1 84 ? 7.293 16.866 12.814 1.00 92.56 84 GLU A O 1
ATOM 633 N N . LEU A 1 85 ? 7.706 16.326 10.678 1.00 91.81 85 LEU A N 1
ATOM 634 C CA . LEU A 1 85 ? 6.628 15.339 10.590 1.00 91.81 85 LEU A CA 1
ATOM 635 C C . LEU A 1 85 ? 6.836 14.182 11.570 1.00 91.81 85 LEU A C 1
ATOM 637 O O . LEU A 1 85 ? 5.878 13.748 12.202 1.00 91.81 85 LEU A O 1
ATOM 641 N N . ARG A 1 86 ? 8.074 13.699 11.735 1.00 88.31 86 ARG A N 1
ATOM 642 C CA . ARG A 1 86 ? 8.392 12.672 12.740 1.00 88.31 86 ARG A CA 1
ATOM 643 C C . ARG A 1 86 ? 8.143 13.166 14.162 1.00 88.31 86 ARG A C 1
ATOM 645 O O . ARG A 1 86 ? 7.601 12.403 14.950 1.00 88.31 86 ARG A O 1
ATOM 652 N N . GLY A 1 87 ? 8.497 14.416 14.466 1.00 89.81 87 GLY A N 1
ATOM 653 C CA . GLY A 1 87 ? 8.197 15.038 15.758 1.00 89.81 87 GLY A CA 1
ATOM 654 C C . GLY A 1 87 ? 6.694 15.068 16.028 1.00 89.81 87 GLY A C 1
ATOM 655 O O . GLY A 1 87 ? 6.237 14.480 16.998 1.00 89.81 87 GLY A O 1
ATOM 656 N N . ARG A 1 88 ? 5.911 15.620 15.092 1.00 89.12 88 ARG A N 1
ATOM 657 C CA . ARG A 1 88 ? 4.444 15.684 15.216 1.00 89.12 88 ARG A CA 1
ATOM 658 C C . ARG A 1 88 ? 3.791 14.308 15.359 1.00 89.12 88 ARG A C 1
ATOM 660 O O . ARG A 1 88 ? 2.816 14.168 16.086 1.00 89.12 88 ARG A O 1
ATOM 667 N N . LEU A 1 89 ? 4.303 13.295 14.658 1.00 83.62 89 LEU A N 1
ATOM 668 C CA . LEU A 1 89 ? 3.818 11.921 14.805 1.00 83.62 89 LEU A CA 1
ATOM 669 C C . LEU A 1 89 ? 4.125 11.354 16.195 1.00 83.62 89 LEU A C 1
ATOM 671 O O . LEU A 1 89 ? 3.274 10.670 16.749 1.00 83.62 89 LEU A O 1
ATOM 675 N N . SER A 1 90 ? 5.301 11.651 16.753 1.00 85.44 90 SER A N 1
ATOM 676 C CA . SER A 1 90 ? 5.657 11.262 18.122 1.00 85.44 90 SER A CA 1
ATOM 677 C C . SER A 1 90 ? 4.726 11.916 19.144 1.00 85.44 90 SER A C 1
ATOM 679 O O . SER A 1 90 ? 4.210 11.230 20.020 1.00 85.44 90 SER A O 1
ATOM 681 N N . ASP A 1 91 ? 4.452 13.214 18.997 1.00 86.38 91 ASP A N 1
ATOM 682 C CA . ASP A 1 91 ? 3.570 13.951 19.909 1.00 86.38 91 ASP A CA 1
ATOM 683 C C . ASP A 1 91 ? 2.144 13.371 19.895 1.00 86.38 91 ASP A C 1
ATOM 685 O O . ASP A 1 91 ? 1.565 13.104 20.947 1.00 86.38 91 ASP A O 1
ATOM 689 N N . LEU A 1 92 ? 1.606 13.091 18.700 1.00 83.88 92 LEU A N 1
ATOM 690 C CA . LEU A 1 92 ? 0.293 12.457 18.535 1.00 83.88 92 LEU A CA 1
ATOM 691 C C . LEU A 1 92 ? 0.245 11.038 19.117 1.00 83.88 92 LEU A C 1
ATOM 693 O O . LEU A 1 92 ? -0.788 10.626 19.643 1.00 83.88 92 LEU A O 1
ATOM 697 N N . GLN A 1 93 ? 1.343 10.283 19.032 1.00 82.00 93 GLN A N 1
ATOM 698 C CA . GLN A 1 93 ? 1.439 8.961 19.651 1.00 82.00 93 GLN A CA 1
ATOM 699 C C . GLN A 1 93 ? 1.387 9.058 21.177 1.00 82.00 93 GLN A C 1
ATOM 701 O O . GLN A 1 93 ? 0.590 8.357 21.796 1.00 82.00 93 GLN A O 1
ATOM 706 N N . GLU A 1 94 ? 2.158 9.964 21.782 1.00 86.88 94 GLU A N 1
ATOM 707 C CA . GLU A 1 94 ? 2.121 10.173 23.232 1.00 86.88 94 GLU A CA 1
ATOM 708 C C . GLU A 1 94 ? 0.753 10.670 23.718 1.00 86.88 94 GLU A C 1
ATOM 710 O O . GLU A 1 94 ? 0.273 10.273 24.7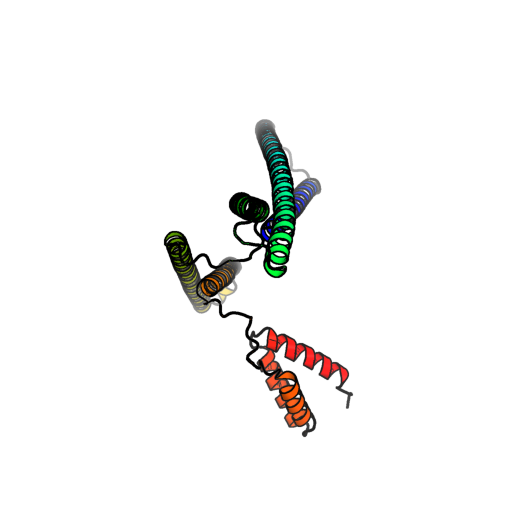81 1.00 86.88 94 GLU A O 1
ATOM 715 N N . GLU A 1 95 ? 0.112 11.568 22.966 1.00 86.44 95 GLU A N 1
ATOM 716 C CA . GLU A 1 95 ? -1.255 12.009 23.250 1.00 86.44 95 GLU A CA 1
ATOM 717 C C . GLU A 1 95 ? -2.244 10.847 23.184 1.00 86.44 95 GLU A C 1
ATOM 719 O O . GLU A 1 95 ? -3.069 10.701 24.088 1.00 86.44 95 GLU A O 1
ATOM 724 N N . GLY A 1 96 ? -2.125 9.982 22.176 1.00 84.38 96 GLY A N 1
ATOM 725 C CA . GLY A 1 96 ? -2.982 8.812 22.054 1.00 84.38 96 GLY A CA 1
ATOM 726 C C . GLY A 1 96 ? -2.809 7.811 23.194 1.00 84.38 96 GLY A C 1
ATOM 727 O O . GLY A 1 96 ? -3.795 7.358 23.773 1.00 84.38 96 GLY A O 1
ATOM 728 N N . GLU A 1 97 ? -1.570 7.532 23.599 1.00 86.12 97 GLU A N 1
ATOM 729 C CA . GLU A 1 97 ? -1.283 6.680 24.758 1.00 86.12 97 GLU A CA 1
ATOM 730 C C . GLU A 1 97 ? -1.864 7.259 26.056 1.00 86.12 97 GLU A C 1
ATOM 732 O O . GLU A 1 97 ? -2.445 6.526 26.862 1.00 86.12 97 GLU A O 1
ATOM 737 N N . ARG A 1 98 ? -1.775 8.583 26.249 1.00 88.44 98 ARG A N 1
ATOM 738 C CA . ARG A 1 98 ? -2.382 9.269 27.401 1.00 88.44 98 ARG A CA 1
ATOM 739 C C . ARG A 1 98 ? -3.904 9.107 27.427 1.00 88.44 98 ARG A C 1
ATOM 741 O O . ARG A 1 98 ? -4.457 8.825 28.491 1.00 88.44 98 ARG A O 1
ATOM 748 N N . VAL A 1 99 ? -4.571 9.257 26.281 1.00 88.44 99 VAL A N 1
ATOM 749 C CA . VAL A 1 99 ? -6.030 9.091 26.158 1.00 88.44 99 VAL A CA 1
ATOM 750 C C . VAL A 1 99 ? -6.446 7.657 26.478 1.00 88.44 99 VAL A C 1
ATOM 752 O O . VAL A 1 99 ? -7.353 7.460 27.285 1.00 88.44 99 VAL A O 1
ATOM 755 N N . LEU A 1 100 ? -5.752 6.660 25.921 1.00 86.94 100 LEU A N 1
ATOM 756 C CA . LEU A 1 100 ? -6.035 5.246 26.185 1.00 86.94 100 LEU A CA 1
ATOM 757 C C . LEU A 1 100 ? -5.834 4.889 27.662 1.00 86.94 100 LEU A C 1
ATOM 759 O O . LEU A 1 100 ? -6.683 4.234 28.267 1.00 86.94 100 LEU A O 1
ATOM 763 N N . MET A 1 101 ? -4.756 5.376 28.280 1.00 89.69 101 MET A N 1
ATOM 764 C CA . MET A 1 101 ? -4.502 5.163 29.707 1.00 89.69 101 MET A CA 1
ATOM 765 C C . MET A 1 101 ? -5.593 5.796 30.583 1.00 89.69 101 MET A C 1
ATOM 767 O O . MET A 1 101 ? -6.013 5.211 31.585 1.00 89.69 101 MET A O 1
ATOM 771 N N . GLN A 1 102 ? -6.074 6.984 30.210 1.00 90.38 102 GLN A N 1
ATOM 772 C CA . GLN A 1 102 ? -7.159 7.656 30.920 1.00 90.38 102 GLN A CA 1
ATOM 773 C C . GLN A 1 102 ? -8.496 6.921 30.754 1.00 90.38 102 GLN A C 1
ATOM 775 O O . GLN A 1 102 ? -9.227 6.788 31.738 1.00 90.38 102 GLN A O 1
ATOM 780 N N . LEU A 1 103 ? -8.798 6.424 29.551 1.00 89.00 103 LEU A N 1
ATOM 781 C CA . LEU A 1 103 ? -9.994 5.632 29.267 1.00 89.00 103 LEU A CA 1
ATOM 782 C C . LEU A 1 103 ? -10.002 4.329 30.075 1.00 89.00 103 LEU A C 1
ATOM 784 O O . LEU A 1 103 ? -10.991 4.050 30.751 1.00 89.00 103 LEU A O 1
ATOM 788 N N . ALA A 1 104 ? -8.892 3.584 30.085 1.00 88.88 104 ALA A N 1
ATOM 789 C CA . ALA A 1 104 ? -8.758 2.345 30.854 1.00 88.88 104 ALA A CA 1
ATOM 790 C C . ALA A 1 104 ? -8.996 2.590 32.350 1.00 88.88 104 ALA A C 1
ATOM 792 O O . ALA A 1 104 ? -9.884 1.994 32.955 1.00 88.88 104 ALA A O 1
ATOM 793 N N . ARG A 1 105 ? -8.298 3.577 32.927 1.00 92.44 105 ARG A N 1
ATOM 794 C CA . ARG A 1 105 ? -8.465 3.934 34.341 1.00 92.44 105 ARG A CA 1
ATOM 795 C C . ARG A 1 105 ? -9.906 4.323 34.680 1.00 92.44 105 ARG A C 1
ATOM 797 O O . ARG A 1 105 ? -10.428 3.926 35.720 1.00 92.44 105 ARG A O 1
ATOM 804 N N . LYS A 1 106 ? -10.545 5.140 33.839 1.00 90.94 106 LYS A N 1
ATOM 805 C CA . LYS A 1 106 ? -11.932 5.576 34.057 1.00 90.94 106 LYS A CA 1
ATOM 806 C C . LYS A 1 106 ? -12.916 4.413 33.945 1.00 90.94 106 LYS A C 1
ATOM 808 O O . LYS A 1 106 ? -13.877 4.375 34.712 1.00 90.94 106 LYS A O 1
ATOM 813 N N . THR A 1 107 ? -12.644 3.468 33.050 1.00 90.25 107 THR A N 1
ATOM 814 C CA . THR A 1 107 ? -13.418 2.234 32.886 1.00 90.25 107 THR A CA 1
ATOM 815 C C . THR A 1 107 ? -13.318 1.358 34.132 1.00 90.25 107 THR A C 1
ATOM 817 O O . THR A 1 107 ? -14.356 1.003 34.686 1.00 90.25 107 THR A O 1
ATOM 820 N N . ASP A 1 108 ? -12.115 1.134 34.666 1.00 90.69 108 ASP A N 1
ATOM 821 C CA . ASP A 1 108 ? -11.910 0.388 35.918 1.00 90.69 108 ASP A CA 1
ATOM 822 C C . ASP A 1 108 ? -12.650 1.038 37.098 1.00 90.69 108 ASP A C 1
ATOM 824 O O . ASP A 1 108 ? -13.361 0.378 37.859 1.00 90.69 108 ASP A O 1
ATOM 828 N N . GLU A 1 109 ? -12.527 2.363 37.246 1.00 90.62 109 GLU A N 1
ATOM 829 C CA . GLU A 1 109 ? -13.219 3.130 38.288 1.00 90.62 109 GLU A CA 1
ATOM 830 C C . GLU A 1 109 ? -14.754 3.036 38.153 1.00 90.62 109 GLU A C 1
ATOM 832 O O . GLU A 1 109 ? -15.476 3.117 39.153 1.00 90.62 109 GLU A O 1
ATOM 837 N N . CYS A 1 110 ? -15.277 2.899 36.933 1.00 90.31 110 CYS A N 1
ATOM 838 C CA . CYS A 1 110 ? -16.703 2.715 36.674 1.00 90.31 110 CYS A CA 1
ATOM 839 C C . CYS A 1 110 ? -17.156 1.282 36.975 1.00 90.31 110 CYS A C 1
ATOM 841 O O . CYS A 1 110 ? -18.149 1.113 37.680 1.00 90.31 110 CYS A O 1
ATOM 843 N N . GLN A 1 111 ? -16.395 0.271 36.549 1.00 89.75 111 GLN A N 1
ATOM 844 C CA . GLN A 1 111 ? -16.664 -1.141 36.840 1.00 89.75 111 GLN A CA 1
ATOM 845 C C . GLN A 1 111 ? -16.667 -1.423 38.346 1.00 89.75 111 GLN A C 1
ATOM 847 O O . GLN A 1 111 ? -17.570 -2.087 38.850 1.00 89.75 111 GLN A O 1
ATOM 852 N N . GLN A 1 112 ? -15.719 -0.852 39.097 1.00 91.62 112 GLN A N 1
ATOM 853 C CA . GLN A 1 112 ? -15.698 -0.956 40.560 1.00 91.62 112 GLN A CA 1
ATOM 854 C C . GLN A 1 112 ? -16.959 -0.357 41.195 1.00 91.62 112 GLN A C 1
ATOM 856 O O . GLN A 1 112 ? -17.541 -0.948 42.103 1.00 91.62 112 GLN A O 1
ATOM 861 N N . LEU A 1 113 ? -17.405 0.812 40.720 1.00 88.75 113 LEU A N 1
ATOM 862 C CA . LEU A 1 113 ? -18.630 1.440 41.217 1.00 88.75 113 LEU A CA 1
ATOM 863 C C . LEU A 1 113 ? -19.873 0.614 40.847 1.00 88.75 113 LEU A C 1
ATOM 865 O O . LEU A 1 113 ? -20.776 0.488 41.671 1.00 88.75 113 LEU A O 1
ATOM 869 N N . ALA A 1 114 ? -19.906 0.041 39.642 1.00 89.25 114 ALA A N 1
ATOM 870 C CA . ALA A 1 114 ? -20.981 -0.832 39.180 1.00 89.25 114 ALA A CA 1
ATOM 871 C C . ALA A 1 114 ? -21.102 -2.088 40.041 1.00 89.25 114 ALA A C 1
ATOM 873 O O . ALA A 1 114 ? -22.186 -2.353 40.555 1.00 89.25 114 ALA A O 1
ATOM 874 N N . ALA A 1 115 ? -19.987 -2.768 40.311 1.00 90.25 115 ALA A N 1
ATOM 875 C CA . ALA A 1 115 ? -19.956 -3.931 41.192 1.00 90.25 115 ALA A CA 1
ATOM 876 C C . ALA A 1 115 ? -20.499 -3.608 42.596 1.00 90.25 115 ALA A C 1
ATOM 878 O O . ALA A 1 115 ? -21.323 -4.346 43.128 1.00 90.25 115 ALA A O 1
ATOM 879 N N . VAL A 1 116 ? -20.115 -2.463 43.177 1.00 91.31 116 VAL A N 1
ATOM 880 C CA . VAL A 1 116 ? -20.617 -2.028 44.495 1.00 91.31 116 VAL A CA 1
ATOM 881 C C . VAL A 1 116 ? -22.124 -1.737 44.470 1.00 91.31 116 VAL A C 1
ATOM 883 O O . VAL A 1 116 ? -22.831 -2.053 45.429 1.00 91.31 116 VAL A O 1
ATOM 886 N N . VAL A 1 117 ? -22.637 -1.131 43.394 1.00 87.94 117 VAL A N 1
ATOM 887 C CA . VAL A 1 117 ? -24.078 -0.867 43.232 1.00 87.94 117 VAL A CA 1
ATOM 888 C C . VAL A 1 117 ? -24.859 -2.175 43.078 1.00 87.94 117 VAL A C 1
ATOM 890 O O . VAL A 1 117 ? -25.915 -2.329 43.694 1.00 87.94 117 VAL A O 1
ATOM 893 N N . GLU A 1 118 ? -24.345 -3.130 42.304 1.00 90.56 118 GLU A N 1
ATOM 894 C CA . GLU A 1 118 ? -24.952 -4.453 42.141 1.00 90.56 118 GLU A CA 1
ATOM 895 C C . GLU A 1 118 ? -24.946 -5.257 43.442 1.00 90.56 118 GLU A C 1
ATOM 897 O O . GLU A 1 118 ? -25.979 -5.811 43.817 1.00 90.56 118 GLU A O 1
ATOM 902 N N . GLU A 1 119 ? -23.839 -5.256 44.186 1.00 90.81 119 GLU A N 1
ATOM 903 C CA . GLU A 1 119 ? -23.735 -5.932 45.481 1.00 90.81 119 GLU A CA 1
ATOM 904 C C . GLU A 1 119 ? -24.700 -5.324 46.513 1.00 90.81 119 GLU A C 1
ATOM 906 O O . GLU A 1 119 ? -25.393 -6.050 47.229 1.00 90.81 119 GLU A O 1
ATOM 911 N N . ALA A 1 120 ? -24.836 -3.992 46.544 1.00 88.12 120 ALA A N 1
ATOM 912 C CA . ALA A 1 120 ? -25.804 -3.313 47.405 1.00 88.12 120 ALA A CA 1
ATOM 913 C C . ALA A 1 120 ? -27.257 -3.690 47.062 1.00 88.12 120 ALA A C 1
ATOM 915 O O . ALA A 1 120 ? -28.072 -3.892 47.968 1.00 88.12 120 ALA A O 1
ATOM 916 N N . ARG A 1 121 ? -27.586 -3.827 45.770 1.00 84.50 121 ARG A N 1
ATOM 917 C CA . ARG A 1 121 ? -28.902 -4.311 45.319 1.00 84.50 121 ARG A CA 1
ATOM 918 C C . ARG A 1 121 ? -29.116 -5.780 45.687 1.00 84.50 121 ARG A C 1
ATOM 920 O O . ARG A 1 121 ? -30.176 -6.120 46.209 1.00 84.50 121 ARG A O 1
ATOM 927 N N . ALA A 1 122 ? -28.116 -6.635 45.476 1.00 89.88 122 ALA A N 1
ATOM 928 C CA . ALA A 1 122 ? -28.167 -8.061 45.806 1.00 89.88 122 ALA A CA 1
ATOM 929 C C . ALA A 1 122 ? -28.322 -8.310 47.316 1.00 89.88 122 ALA A C 1
ATOM 931 O O . ALA A 1 122 ? -29.020 -9.236 47.727 1.00 89.88 122 ALA A O 1
ATOM 932 N N . ALA A 1 123 ? -27.752 -7.437 48.149 1.00 91.81 123 ALA A N 1
ATOM 933 C CA . ALA A 1 123 ? -27.934 -7.437 49.599 1.00 91.81 123 ALA A CA 1
ATOM 934 C C . ALA A 1 123 ? -29.334 -6.963 50.056 1.00 91.81 123 ALA A C 1
ATOM 936 O O . ALA A 1 123 ? -29.603 -6.915 51.257 1.00 91.81 123 ALA A O 1
ATOM 937 N N . GLY A 1 124 ? -30.229 -6.607 49.126 1.00 88.25 124 GLY A N 1
ATOM 938 C CA . GLY A 1 124 ? -31.601 -6.189 49.418 1.00 88.25 124 GLY A CA 1
ATOM 939 C C . GLY A 1 124 ? -31.718 -4.758 49.943 1.00 88.25 124 GLY A C 1
ATOM 940 O O . GLY A 1 124 ? -32.671 -4.446 50.660 1.00 88.25 124 GLY A O 1
ATOM 941 N N . MET A 1 125 ? -30.753 -3.885 49.632 1.00 88.31 125 MET A N 1
ATOM 942 C CA . MET A 1 125 ? -30.827 -2.474 50.008 1.00 88.31 125 MET A CA 1
ATOM 943 C C . MET A 1 125 ? -32.010 -1.797 49.296 1.00 88.31 125 MET A C 1
ATOM 945 O O . MET A 1 125 ? -32.208 -1.977 48.096 1.00 88.31 125 MET A O 1
ATOM 949 N N . ASP A 1 126 ? -32.798 -1.017 50.041 1.00 89.25 126 ASP A N 1
ATOM 950 C CA . ASP A 1 126 ? -33.980 -0.326 49.510 1.00 89.25 126 ASP A CA 1
ATOM 951 C C . ASP A 1 126 ? -33.606 0.581 48.313 1.00 89.25 126 ASP A C 1
ATOM 953 O O . ASP A 1 126 ? -32.722 1.433 48.461 1.00 89.25 126 ASP A O 1
ATOM 957 N N . PRO A 1 127 ? -34.283 0.464 47.154 1.00 85.69 127 PRO A N 1
ATOM 958 C CA . PRO A 1 127 ? -34.118 1.369 46.012 1.00 85.69 127 PRO A CA 1
ATOM 959 C C . PRO A 1 127 ? -34.338 2.857 46.338 1.00 85.69 127 PRO A C 1
ATOM 961 O O . PRO A 1 127 ? -33.845 3.740 45.633 1.00 85.69 127 PRO A O 1
ATOM 964 N N . GLN A 1 128 ? -35.080 3.170 47.405 1.00 89.94 128 GLN A N 1
ATOM 965 C CA . GLN A 1 128 ? -35.263 4.544 47.883 1.00 89.94 128 GLN A CA 1
ATOM 966 C C . GLN A 1 128 ? -34.121 5.037 48.782 1.00 89.94 128 GLN A C 1
ATOM 968 O O . GLN A 1 128 ? -34.133 6.191 49.218 1.00 89.94 128 GLN A O 1
ATOM 973 N N . ASN A 1 129 ? -33.110 4.206 49.053 1.00 91.31 129 ASN A N 1
ATOM 974 C CA . ASN A 1 129 ? -31.967 4.607 49.857 1.00 91.31 129 ASN A CA 1
ATOM 975 C C . ASN A 1 129 ? -31.191 5.738 49.151 1.00 91.31 129 ASN A C 1
ATOM 977 O O . ASN A 1 129 ? -30.678 5.544 48.045 1.00 91.31 129 ASN A O 1
ATOM 981 N N . PRO A 1 130 ? -31.024 6.911 49.791 1.00 90.06 130 PRO A N 1
ATOM 982 C CA . PRO A 1 130 ? -30.390 8.067 49.161 1.00 90.06 130 PRO A CA 1
ATOM 983 C C . PRO A 1 130 ? -28.927 7.815 48.774 1.00 90.06 130 PRO A C 1
ATOM 985 O O . PRO A 1 130 ? -28.427 8.438 47.839 1.00 90.06 130 PRO A O 1
ATOM 988 N N . ARG A 1 131 ? -28.227 6.898 49.461 1.00 89.50 131 ARG A N 1
ATOM 989 C CA . ARG A 1 131 ? -26.844 6.529 49.115 1.00 89.50 131 ARG A CA 1
ATOM 990 C C . ARG A 1 131 ? -26.780 5.695 47.840 1.00 89.50 131 ARG A C 1
ATOM 992 O O . ARG A 1 131 ? -25.900 5.938 47.020 1.00 89.50 131 ARG A O 1
ATOM 999 N N . LEU A 1 132 ? -27.720 4.766 47.667 1.00 89.75 132 LEU A N 1
ATOM 1000 C CA . LEU A 1 132 ? -27.819 3.943 46.463 1.00 89.75 132 LEU A CA 1
ATOM 1001 C C . LEU A 1 132 ? -28.176 4.814 45.251 1.00 89.75 132 LEU A C 1
ATOM 1003 O O . LEU A 1 132 ? -27.480 4.771 44.244 1.00 89.75 132 LEU A O 1
ATOM 1007 N N . GLN A 1 133 ? -29.152 5.715 45.395 1.00 90.88 133 GLN A N 1
ATOM 1008 C CA . GLN A 1 133 ? -29.527 6.657 44.333 1.00 90.88 133 GLN A CA 1
ATOM 1009 C C . GLN A 1 133 ? -28.386 7.604 43.931 1.00 90.88 133 GLN A C 1
ATOM 1011 O O . GLN A 1 133 ? -28.228 7.933 42.755 1.00 90.88 133 GLN A O 1
ATOM 1016 N N . LEU A 1 134 ? -27.578 8.065 44.894 1.00 90.94 134 LEU A N 1
ATOM 1017 C CA . LEU A 1 134 ? -26.400 8.885 44.604 1.00 90.94 134 LEU A CA 1
ATOM 1018 C C . LEU A 1 134 ? -25.344 8.090 43.819 1.00 90.94 134 LEU A C 1
ATOM 1020 O O . LEU A 1 134 ? -24.753 8.626 42.878 1.00 90.94 134 LEU A O 1
ATOM 1024 N N . ALA A 1 135 ? -25.114 6.829 44.194 1.00 88.44 135 ALA A N 1
ATOM 1025 C CA . ALA A 1 135 ? -24.170 5.946 43.516 1.00 88.44 135 ALA A CA 1
ATOM 1026 C C . ALA A 1 135 ? -24.625 5.630 42.083 1.00 88.44 135 ALA A C 1
ATOM 1028 O O . ALA A 1 135 ? -23.830 5.766 41.160 1.00 88.44 135 ALA A O 1
ATOM 1029 N N . GLU A 1 136 ? -25.910 5.334 41.876 1.00 87.25 136 GLU A N 1
ATOM 1030 C CA . GLU A 1 136 ? -26.504 5.098 40.552 1.00 87.25 136 GLU A CA 1
ATOM 1031 C C . GLU A 1 136 ? -26.406 6.326 39.638 1.00 87.25 136 GLU A C 1
ATOM 1033 O O . GLU A 1 136 ? -26.034 6.207 38.471 1.00 87.25 136 GLU A O 1
ATOM 1038 N N . ARG A 1 137 ? -26.667 7.529 40.166 1.00 91.19 137 ARG A N 1
ATOM 1039 C CA . ARG A 1 137 ? -26.475 8.776 39.406 1.00 91.19 137 ARG A CA 1
ATOM 1040 C C . ARG A 1 137 ? -25.010 9.009 39.054 1.00 91.19 137 ARG A C 1
ATOM 1042 O O . ARG A 1 137 ? -24.709 9.390 37.931 1.00 91.19 137 ARG A O 1
ATOM 1049 N N . SER A 1 138 ? -24.105 8.772 40.003 1.00 90.81 138 SER A N 1
ATOM 1050 C CA . SER A 1 138 ? -22.661 8.922 39.777 1.00 90.81 138 SER A CA 1
ATOM 1051 C C . SER A 1 138 ? -22.148 7.930 38.733 1.00 90.81 138 SER A C 1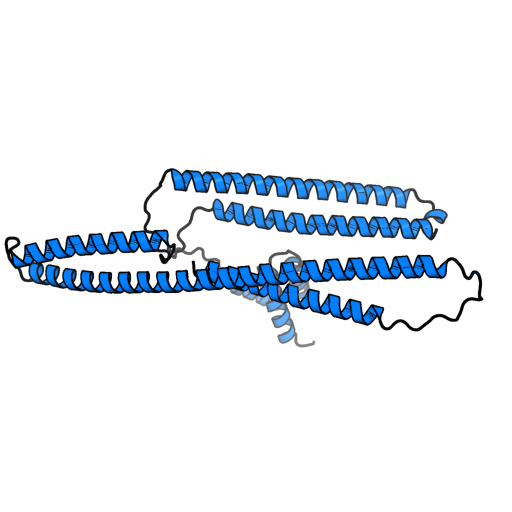
ATOM 1053 O O . SER A 1 138 ? -21.294 8.274 37.922 1.00 90.81 138 SER A O 1
ATOM 1055 N N . LEU A 1 139 ? -22.695 6.718 38.730 1.00 89.62 139 LEU A N 1
ATOM 1056 C CA . LEU A 1 139 ? -22.404 5.668 37.764 1.00 89.62 139 LEU A CA 1
ATOM 1057 C C . LEU A 1 139 ? -22.902 6.036 36.361 1.00 89.62 139 LEU A C 1
ATOM 1059 O O . LEU A 1 139 ? -22.132 5.934 35.411 1.00 89.62 139 LEU A O 1
ATOM 1063 N N . ALA A 1 140 ? -24.116 6.582 36.236 1.00 88.31 140 ALA A N 1
ATOM 1064 C CA . ALA A 1 140 ? -24.617 7.112 34.966 1.00 88.31 140 ALA A CA 1
ATOM 1065 C C . ALA A 1 140 ? -23.727 8.242 34.412 1.00 88.31 140 ALA A C 1
ATOM 1067 O O . ALA A 1 140 ? -23.392 8.240 33.228 1.00 88.31 140 ALA A O 1
ATOM 1068 N N . THR A 1 141 ? -23.283 9.172 35.266 1.00 91.31 141 THR A N 1
ATOM 1069 C CA . THR A 1 141 ? -22.338 10.225 34.860 1.00 91.31 141 THR A CA 1
ATOM 1070 C C . THR A 1 141 ? -21.003 9.642 34.392 1.00 91.31 141 THR A C 1
ATOM 1072 O O . THR A 1 141 ? -20.474 10.076 33.375 1.00 91.31 141 THR A O 1
ATOM 1075 N N . ARG A 1 142 ? -20.464 8.631 35.087 1.00 88.94 142 ARG A N 1
ATOM 1076 C CA . ARG A 1 142 ? -19.202 7.980 34.696 1.00 88.94 142 ARG A CA 1
ATOM 1077 C C . ARG A 1 142 ? -19.306 7.238 33.366 1.00 88.94 142 ARG A C 1
ATOM 1079 O O . ARG A 1 142 ? -18.371 7.323 32.579 1.00 88.94 142 ARG A O 1
ATOM 1086 N N . TYR A 1 143 ? -20.428 6.577 33.083 1.00 87.75 143 TYR A N 1
ATOM 1087 C CA . TYR A 1 143 ? -20.653 5.983 31.762 1.00 87.75 143 TYR A CA 1
ATOM 1088 C C . TYR A 1 143 ? -20.671 7.034 30.655 1.00 87.75 143 TYR A C 1
ATOM 1090 O O . TYR A 1 143 ? -20.086 6.815 29.598 1.00 87.75 143 TYR A O 1
ATOM 1098 N N . GLN A 1 144 ? -21.281 8.194 30.906 1.00 89.75 144 GLN A N 1
ATOM 1099 C CA . GLN A 1 144 ? -21.272 9.294 29.946 1.00 89.75 144 GLN A CA 1
ATOM 1100 C C . GLN A 1 144 ? -19.851 9.842 29.715 1.00 89.75 144 GLN A C 1
ATOM 1102 O O . GLN A 1 144 ? -19.460 10.045 28.569 1.00 89.75 144 GLN A O 1
ATOM 1107 N N . GLU A 1 145 ? -19.051 10.012 30.774 1.00 89.38 145 GLU A N 1
ATOM 1108 C CA . GLU A 1 145 ? -17.638 10.413 30.662 1.00 89.38 145 GLU A CA 1
ATOM 1109 C C . GLU A 1 145 ? -16.811 9.403 29.849 1.00 89.38 145 GL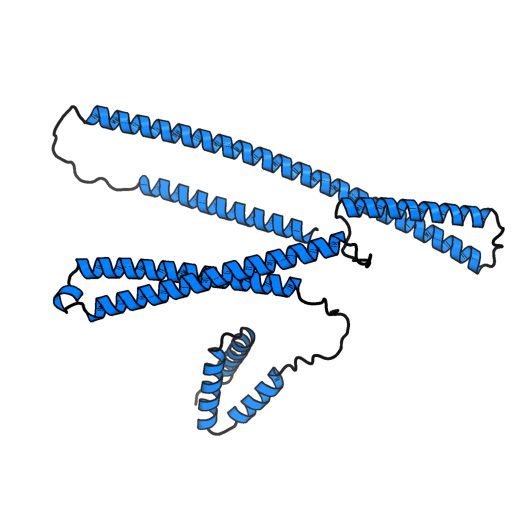U A C 1
ATOM 1111 O O . GLU A 1 145 ? -16.014 9.798 29.000 1.00 89.38 145 GLU A O 1
ATOM 1116 N N . ILE A 1 146 ? -17.003 8.101 30.090 1.00 87.81 146 ILE A N 1
ATOM 1117 C CA . ILE A 1 146 ? -16.337 7.033 29.329 1.00 87.81 146 ILE A CA 1
ATOM 1118 C C . ILE A 1 146 ? -16.763 7.084 27.865 1.00 87.81 146 ILE A C 1
ATOM 1120 O O . ILE A 1 146 ? -15.903 7.026 26.995 1.00 87.81 146 ILE A O 1
ATOM 1124 N N . LYS A 1 147 ? -18.058 7.268 27.582 1.00 86.06 147 LYS A N 1
ATOM 1125 C CA . LYS A 1 147 ? -18.574 7.382 26.213 1.00 86.06 147 LYS A CA 1
ATOM 1126 C C . LYS A 1 147 ? -17.956 8.563 25.464 1.00 86.06 147 LYS A C 1
ATOM 1128 O O . LYS A 1 147 ? -17.595 8.441 24.297 1.00 86.06 147 LYS A O 1
ATOM 1133 N N . GLU A 1 148 ? -17.799 9.704 26.127 1.00 88.25 148 GLU A N 1
ATOM 1134 C CA . GLU A 1 148 ? -17.163 10.886 25.538 1.00 88.25 148 GLU A CA 1
ATOM 1135 C C . GLU A 1 148 ? -15.660 10.686 25.298 1.00 88.25 148 GLU A C 1
ATOM 1137 O O . GLU A 1 148 ? -15.149 11.097 24.252 1.00 88.25 148 GLU A O 1
ATOM 1142 N N . LEU A 1 149 ? -14.958 10.029 26.230 1.00 85.56 149 LEU A N 1
ATOM 1143 C CA . LEU A 1 149 ? -13.544 9.674 26.080 1.00 85.56 149 LEU A CA 1
ATOM 1144 C C . LEU A 1 149 ? -13.327 8.626 24.982 1.00 85.56 149 LEU A C 1
ATOM 1146 O O . LEU A 1 149 ? -12.393 8.775 24.198 1.00 85.56 149 LEU A O 1
ATOM 1150 N N . ALA A 1 150 ? -14.205 7.630 24.877 1.00 83.38 150 ALA A N 1
ATOM 1151 C CA . ALA A 1 150 ? -14.196 6.636 23.809 1.00 83.38 150 ALA A CA 1
ATOM 1152 C C . ALA A 1 150 ? -14.441 7.299 22.445 1.00 83.38 150 ALA A C 1
ATOM 1154 O O . ALA A 1 150 ? -13.641 7.145 21.534 1.00 83.38 150 ALA A O 1
ATOM 1155 N N . ALA A 1 151 ? -15.443 8.176 22.323 1.00 85.00 151 ALA A N 1
ATOM 1156 C CA . ALA A 1 151 ? -15.669 8.939 21.091 1.00 85.00 151 ALA A CA 1
ATOM 1157 C C . ALA A 1 151 ? -14.504 9.892 20.744 1.00 85.00 151 ALA A C 1
ATOM 1159 O O . ALA A 1 151 ? -14.291 10.261 19.585 1.00 85.00 151 ALA A O 1
ATOM 1160 N N . PHE A 1 152 ? -13.753 10.362 21.743 1.00 84.00 152 PHE A N 1
ATOM 1161 C CA . PHE A 1 152 ? -12.528 11.123 21.515 1.00 84.00 152 PHE A CA 1
ATOM 1162 C C . PHE A 1 152 ? -11.382 10.231 21.016 1.00 84.00 152 PHE A C 1
ATOM 1164 O O . PHE A 1 152 ? -10.725 10.610 20.047 1.00 84.00 152 PHE A O 1
ATOM 1171 N N . ALA A 1 153 ? -11.198 9.044 21.599 1.00 82.44 153 ALA A N 1
ATOM 1172 C CA . ALA A 1 153 ? -10.261 8.031 21.111 1.00 82.44 153 ALA A CA 1
ATOM 1173 C C . ALA A 1 153 ? -10.588 7.603 19.666 1.00 82.44 153 ALA A C 1
ATOM 1175 O O . ALA A 1 153 ? -9.684 7.595 18.823 1.00 82.44 153 ALA A O 1
ATOM 1176 N N . HIS A 1 154 ? -11.877 7.442 19.342 1.00 82.19 154 HIS A N 1
ATOM 1177 C CA . HIS A 1 154 ? -12.354 7.091 18.003 1.00 82.19 154 HIS A CA 1
ATOM 1178 C C . HIS A 1 154 ? -11.974 8.139 16.965 1.00 82.19 154 HIS A C 1
ATOM 1180 O O . HIS A 1 154 ? -11.430 7.836 15.904 1.00 82.19 154 HIS A O 1
ATOM 1186 N N . ARG A 1 155 ? -12.178 9.421 17.292 1.00 81.50 155 ARG A N 1
ATOM 1187 C CA . ARG A 1 155 ? -11.779 10.537 16.419 1.00 81.50 155 ARG A CA 1
ATOM 1188 C C . ARG A 1 155 ? -10.268 10.621 16.206 1.00 81.50 155 ARG A C 1
ATOM 1190 O O . ARG A 1 155 ? -9.840 11.147 15.181 1.00 81.50 155 ARG A O 1
ATOM 1197 N N . LEU A 1 156 ? -9.475 10.114 17.149 1.00 80.38 156 LEU A N 1
ATOM 1198 C CA . LEU A 1 156 ? -8.023 9.979 17.022 1.00 80.38 156 LEU A CA 1
ATOM 1199 C C . LEU A 1 156 ? -7.605 8.663 16.334 1.00 80.38 156 LEU A C 1
ATOM 1201 O O . LEU A 1 156 ? -6.419 8.472 16.069 1.00 80.38 156 LEU A O 1
ATOM 1205 N N . GLY A 1 157 ? -8.558 7.779 16.012 1.00 78.00 157 GLY A N 1
ATOM 1206 C CA . GLY A 1 157 ? -8.337 6.468 15.396 1.00 78.00 157 GLY A CA 1
ATOM 1207 C C . GLY A 1 157 ? -7.570 5.492 16.293 1.00 78.00 157 GLY A C 1
ATOM 1208 O O . GLY A 1 157 ? -6.799 4.671 15.786 1.00 78.00 157 GLY A O 1
ATOM 1209 N N . LEU A 1 158 ? -7.712 5.642 17.613 1.00 76.00 158 LEU A N 1
ATOM 1210 C CA . LEU A 1 158 ? -7.005 4.859 18.635 1.00 76.00 158 LEU A CA 1
ATOM 1211 C C . LEU A 1 158 ? -7.738 3.583 19.040 1.00 76.00 158 LEU A C 1
ATOM 1213 O O . LEU A 1 158 ? -7.189 2.781 19.795 1.00 76.00 158 LEU A O 1
ATOM 1217 N N . ASP A 1 159 ? -8.948 3.405 18.540 1.00 68.56 159 ASP A N 1
ATOM 1218 C CA . ASP A 1 159 ? -9.799 2.289 18.895 1.00 68.56 159 ASP A CA 1
ATOM 1219 C C . ASP A 1 159 ? -9.184 1.007 18.336 1.00 68.56 159 ASP A C 1
ATOM 1221 O O . ASP A 1 159 ? -8.779 0.933 17.168 1.00 68.56 159 ASP A O 1
ATOM 1225 N N . GLN A 1 160 ? -9.028 0.022 19.220 1.00 50.59 160 GLN A N 1
ATOM 1226 C CA . GLN A 1 160 ? -8.844 -1.355 18.791 1.00 50.59 160 GLN A CA 1
ATOM 1227 C C . GLN A 1 160 ? -10.144 -1.749 18.100 1.00 50.59 160 GLN A C 1
ATOM 1229 O O . GLN A 1 160 ? -11.213 -1.364 18.558 1.00 50.59 160 GLN A O 1
ATOM 1234 N N . GLU A 1 161 ? -10.017 -2.414 16.961 1.00 41.47 161 GLU A N 1
ATOM 1235 C CA . GLU A 1 161 ? -11.111 -2.937 16.152 1.00 41.47 161 GLU A CA 1
ATOM 1236 C C . GLU A 1 161 ? -11.945 -3.918 17.001 1.00 41.47 161 GLU A C 1
ATOM 1238 O O . GLU A 1 161 ? -11.735 -5.120 16.964 1.00 41.47 161 GLU A O 1
ATOM 1243 N N . GLU A 1 162 ? -12.847 -3.393 17.824 1.00 38.31 162 GLU A N 1
ATOM 1244 C CA . GLU A 1 162 ? -14.153 -3.986 18.060 1.00 38.31 162 GLU A CA 1
ATOM 1245 C C . GLU A 1 162 ? -15.090 -3.104 17.248 1.00 38.31 162 GLU A C 1
ATOM 1247 O O . GLU A 1 162 ? -15.472 -2.002 17.650 1.00 38.31 162 GLU A O 1
ATOM 1252 N N . GLU A 1 163 ? -15.348 -3.550 16.023 1.00 36.75 163 GLU A N 1
ATOM 1253 C CA . GLU A 1 163 ? -16.492 -3.111 15.245 1.00 36.75 163 GLU A CA 1
ATOM 1254 C C . GLU A 1 163 ? -17.744 -3.522 16.034 1.00 36.75 163 GLU A C 1
ATOM 1256 O O . GLU A 1 163 ? -18.390 -4.520 15.743 1.00 36.75 163 GLU A O 1
ATOM 1261 N N . GLU A 1 164 ? -18.076 -2.773 17.093 1.00 35.38 164 GLU A N 1
ATOM 1262 C CA . GLU A 1 164 ? -19.456 -2.723 17.548 1.00 35.38 164 GLU A CA 1
ATOM 1263 C C . GLU A 1 164 ? -20.244 -2.188 16.357 1.00 35.38 164 GLU A C 1
ATOM 1265 O O . GLU A 1 164 ? -20.082 -1.037 15.937 1.00 35.38 164 GLU A O 1
ATOM 1270 N N . GLU A 1 165 ? -21.028 -3.091 15.782 1.00 39.78 165 GLU A N 1
ATOM 1271 C CA . GLU A 1 165 ? -22.022 -2.894 14.744 1.00 39.78 165 GLU A CA 1
ATOM 1272 C C . GLU A 1 165 ? -22.950 -1.707 15.081 1.00 39.78 165 GLU A C 1
ATOM 1274 O O . GLU A 1 165 ? -24.104 -1.873 15.471 1.00 39.78 165 GLU A O 1
ATOM 1279 N N . GLU A 1 166 ? -22.497 -0.466 14.896 1.00 38.81 166 GLU A N 1
ATOM 1280 C CA . GLU A 1 166 ? -23.409 0.642 14.628 1.00 38.81 166 GLU A CA 1
ATOM 1281 C C . GLU A 1 166 ? -23.790 0.564 13.149 1.00 38.81 166 GLU A C 1
ATOM 1283 O O . GLU A 1 166 ? -23.177 1.161 12.259 1.00 38.81 166 GLU A O 1
ATOM 1288 N N . GLU A 1 167 ? -24.818 -0.256 12.929 1.00 39.91 167 GLU A N 1
ATOM 1289 C CA . GLU A 1 167 ? -25.687 -0.322 11.764 1.00 39.91 167 GLU A CA 1
ATOM 1290 C C . GLU A 1 167 ? -25.587 0.916 10.852 1.00 39.91 167 GLU A C 1
ATOM 1292 O O . GLU A 1 167 ? -26.027 2.023 11.165 1.00 39.91 167 GLU A O 1
ATOM 1297 N N . ASP A 1 168 ? -25.099 0.680 9.636 1.00 43.88 168 ASP A N 1
ATOM 1298 C CA . ASP A 1 168 ? -25.784 1.175 8.447 1.00 43.88 168 ASP A CA 1
ATOM 1299 C C . ASP A 1 168 ? -26.005 2.699 8.351 1.00 43.88 168 ASP A C 1
ATOM 1301 O O . ASP A 1 168 ? -27.073 3.187 7.958 1.00 43.88 168 ASP A O 1
ATOM 1305 N N . SER A 1 169 ? -24.975 3.499 8.648 1.00 50.12 169 SER A N 1
ATOM 1306 C CA . SER A 1 169 ? -25.040 4.910 8.268 1.00 50.12 169 SER A CA 1
ATOM 1307 C C . SER A 1 169 ? -25.109 5.018 6.726 1.00 50.12 169 SER A C 1
ATOM 1309 O O . SER A 1 169 ? -24.305 4.413 6.003 1.00 50.12 169 SER A O 1
ATOM 1311 N N . PRO A 1 170 ? -26.013 5.842 6.161 1.00 54.06 170 PRO A N 1
ATOM 1312 C CA . PRO A 1 170 ? -26.109 6.037 4.711 1.00 54.06 170 PRO A CA 1
ATOM 1313 C C . PRO A 1 170 ? -24.810 6.595 4.109 1.00 54.06 170 PRO A C 1
ATOM 1315 O O . PRO A 1 170 ? -24.578 6.476 2.906 1.00 54.06 170 PRO A O 1
ATOM 1318 N N . GLN A 1 171 ? -23.945 7.189 4.937 1.00 52.47 171 GLN A N 1
ATOM 1319 C CA . GLN A 1 171 ? -22.637 7.688 4.533 1.00 52.47 171 GLN A CA 1
ATOM 1320 C C . GLN A 1 171 ? -21.626 6.552 4.351 1.00 52.47 171 GLN A C 1
ATOM 1322 O O . GLN A 1 171 ? -20.901 6.577 3.360 1.00 52.47 171 GLN A O 1
ATOM 1327 N N . THR A 1 172 ? -21.616 5.536 5.220 1.00 52.97 172 THR A N 1
ATOM 1328 C CA . THR A 1 172 ? -20.747 4.351 5.095 1.00 52.97 172 THR A CA 1
ATOM 1329 C C . THR A 1 172 ? -21.158 3.493 3.902 1.00 52.97 172 THR A C 1
ATOM 1331 O O . THR A 1 172 ? -20.307 3.173 3.072 1.00 52.97 172 THR A O 1
ATOM 1334 N N . ARG A 1 173 ? -22.463 3.246 3.704 1.00 59.28 173 ARG A N 1
ATOM 1335 C CA . ARG A 1 173 ? -22.964 2.577 2.486 1.00 59.28 173 ARG A CA 1
ATOM 1336 C C . ARG A 1 173 ? -22.606 3.334 1.209 1.00 59.28 173 ARG A C 1
ATOM 1338 O O . ARG A 1 173 ? -22.137 2.726 0.249 1.00 59.28 173 ARG A O 1
ATOM 1345 N N . ALA A 1 174 ? -22.770 4.658 1.190 1.00 64.50 174 ALA A N 1
ATOM 1346 C CA . ALA A 1 174 ? -22.385 5.467 0.034 1.00 64.50 174 ALA A CA 1
ATOM 1347 C C . ALA A 1 174 ? -20.868 5.435 -0.222 1.00 64.50 174 ALA A C 1
ATOM 1349 O O . ALA A 1 174 ? -20.440 5.485 -1.377 1.00 64.50 174 ALA A O 1
ATOM 1350 N N . LEU A 1 175 ? -20.047 5.333 0.828 1.00 63.91 175 LEU A N 1
ATOM 1351 C CA . LEU A 1 175 ? -18.592 5.259 0.713 1.00 63.91 175 LEU A CA 1
ATOM 1352 C C . LEU A 1 175 ? -18.138 3.904 0.154 1.00 63.91 175 LEU A C 1
ATOM 1354 O O . LEU A 1 175 ? -17.359 3.885 -0.797 1.00 63.91 175 LEU A O 1
ATOM 1358 N N . VAL A 1 176 ? -18.691 2.795 0.655 1.00 65.19 176 VAL A N 1
ATOM 1359 C CA . VAL A 1 176 ? -18.439 1.430 0.152 1.00 65.19 176 VAL A CA 1
ATOM 1360 C C . VAL A 1 176 ? -18.948 1.272 -1.284 1.00 65.19 176 VAL A C 1
ATOM 1362 O O . VAL A 1 176 ? -18.255 0.731 -2.148 1.00 65.19 176 VAL A O 1
ATOM 1365 N N . GLN A 1 177 ? -20.117 1.831 -1.605 1.00 68.75 177 GLN A N 1
ATOM 1366 C CA . GLN A 1 177 ? -20.655 1.818 -2.967 1.00 68.75 177 GLN A CA 1
ATOM 1367 C C . GLN A 1 177 ? -19.800 2.656 -3.933 1.00 68.75 177 GLN A C 1
ATOM 1369 O O . GLN A 1 177 ? -19.599 2.281 -5.087 1.00 68.75 177 GLN A O 1
ATOM 1374 N N . ARG A 1 178 ? -19.230 3.774 -3.465 1.00 71.69 178 ARG A N 1
ATOM 1375 C CA . ARG A 1 178 ? -18.307 4.595 -4.259 1.00 71.69 178 ARG A CA 1
ATOM 1376 C C . ARG A 1 178 ? -16.944 3.926 -4.439 1.00 71.69 178 ARG A C 1
ATOM 1378 O O . ARG A 1 178 ? -16.366 4.034 -5.518 1.00 71.69 178 ARG A O 1
ATOM 1385 N N . GLN A 1 179 ? -16.439 3.237 -3.419 1.00 72.44 179 GLN A N 1
ATOM 1386 C CA . GLN A 1 179 ? -15.178 2.496 -3.483 1.00 72.44 179 GLN A CA 1
ATOM 1387 C C . GLN A 1 179 ? -15.290 1.252 -4.370 1.00 72.44 179 GLN A C 1
ATOM 1389 O O . GLN A 1 179 ? -14.423 1.040 -5.213 1.00 72.44 179 GLN A O 1
ATOM 1394 N N . SER A 1 180 ? -16.383 0.494 -4.280 1.00 70.62 180 SER A N 1
ATOM 1395 C CA . SER A 1 180 ? -16.656 -0.641 -5.176 1.00 70.62 180 SER A CA 1
ATOM 1396 C C . SER A 1 180 ? -16.873 -0.201 -6.630 1.00 70.62 180 SER A C 1
ATOM 1398 O O . SER A 1 180 ? -16.344 -0.833 -7.547 1.00 70.62 180 SER A O 1
ATOM 1400 N N . ALA A 1 181 ? -17.565 0.922 -6.868 1.00 75.12 181 ALA A N 1
ATOM 1401 C CA . ALA A 1 181 ? -17.700 1.519 -8.201 1.00 75.12 181 ALA A CA 1
ATOM 1402 C C . ALA A 1 181 ? -16.351 2.002 -8.773 1.00 75.12 181 ALA A C 1
ATOM 1404 O O . ALA A 1 181 ? -16.070 1.835 -9.960 1.00 75.12 181 ALA A O 1
ATOM 1405 N N . ALA A 1 182 ? -15.486 2.576 -7.931 1.00 74.00 182 ALA A N 1
ATOM 1406 C CA . ALA A 1 182 ? -14.143 2.983 -8.336 1.00 74.00 182 ALA A CA 1
ATOM 1407 C C . ALA A 1 182 ? -13.242 1.771 -8.634 1.00 74.00 182 ALA A C 1
ATOM 1409 O O . ALA A 1 182 ? -12.544 1.768 -9.646 1.00 74.00 182 ALA A O 1
ATOM 1410 N N . ALA A 1 183 ? -13.300 0.723 -7.807 1.00 75.25 183 ALA A N 1
ATOM 1411 C CA . ALA A 1 183 ? -12.545 -0.514 -8.005 1.00 75.25 183 ALA A CA 1
ATOM 1412 C C . ALA A 1 183 ? -12.973 -1.249 -9.286 1.00 75.25 183 ALA A C 1
ATOM 1414 O O . ALA A 1 183 ? -12.124 -1.662 -10.070 1.00 75.25 183 ALA A O 1
ATOM 1415 N N . THR A 1 184 ? -14.280 -1.334 -9.559 1.00 77.12 184 THR A N 1
ATOM 1416 C CA . THR A 1 184 ? -14.809 -1.906 -10.814 1.00 77.12 184 THR A CA 1
ATOM 1417 C C . THR A 1 184 ? -14.414 -1.098 -12.048 1.00 77.12 184 THR A C 1
ATOM 1419 O O . THR A 1 184 ? -14.113 -1.690 -13.083 1.00 77.12 184 THR A O 1
ATOM 1422 N N . SER A 1 185 ? -14.405 0.238 -11.971 1.00 81.56 185 SER A N 1
ATOM 1423 C CA . SER A 1 185 ? -13.914 1.086 -13.068 1.00 81.56 185 SER A CA 1
ATOM 1424 C C . SER A 1 185 ? -12.421 0.865 -13.309 1.00 81.56 185 SER A C 1
ATOM 1426 O O . SER A 1 185 ? -12.006 0.650 -14.444 1.00 81.56 185 SER A O 1
ATOM 1428 N N . SER A 1 186 ? -11.627 0.843 -12.237 1.00 82.88 186 SER A N 1
ATOM 1429 C CA . SER A 1 186 ? -10.179 0.645 -12.316 1.00 82.88 186 SER A CA 1
ATOM 1430 C C . SER A 1 186 ? -9.818 -0.723 -12.906 1.00 82.88 186 SER A C 1
ATOM 1432 O O . SER A 1 186 ? -9.021 -0.787 -13.840 1.00 82.88 186 SER A O 1
ATOM 1434 N N . ALA A 1 187 ? -10.484 -1.795 -12.457 1.00 84.12 187 ALA A N 1
ATOM 1435 C CA . ALA A 1 187 ? -10.287 -3.148 -12.978 1.00 84.12 187 ALA A CA 1
ATOM 1436 C C . ALA A 1 187 ? -10.639 -3.268 -14.472 1.00 84.12 187 ALA A C 1
ATOM 1438 O O . ALA A 1 187 ? -9.946 -3.963 -15.217 1.00 84.12 187 ALA A O 1
ATOM 1439 N N . LYS A 1 188 ? -11.687 -2.570 -14.936 1.00 87.00 188 LYS A N 1
ATOM 1440 C CA . LYS A 1 188 ? -12.035 -2.506 -16.366 1.00 87.00 188 LYS A CA 1
ATOM 1441 C C . LYS A 1 188 ? -10.956 -1.802 -17.184 1.00 87.00 188 LYS A C 1
ATOM 1443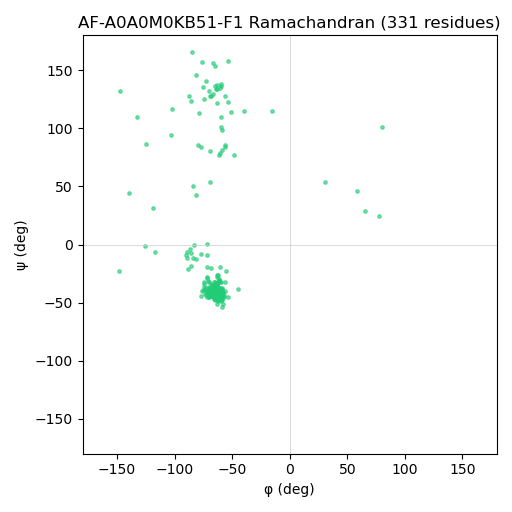 O O . LYS A 1 188 ? -10.560 -2.322 -18.221 1.00 87.00 188 LYS A O 1
ATOM 1448 N N . GLU A 1 189 ? -10.441 -0.672 -16.708 1.00 89.00 189 GLU A N 1
ATOM 1449 C CA . GLU A 1 189 ? -9.362 0.058 -17.386 1.00 89.00 189 GLU A CA 1
ATOM 1450 C C . GLU A 1 189 ? -8.077 -0.781 -17.487 1.00 89.00 189 GLU A C 1
ATOM 1452 O O . GLU A 1 189 ? -7.427 -0.807 -18.536 1.00 89.00 189 GLU A O 1
ATOM 1457 N N . ALA A 1 190 ? -7.718 -1.517 -16.430 1.00 87.56 190 ALA A N 1
ATOM 1458 C CA . ALA A 1 190 ? -6.572 -2.423 -16.472 1.00 87.56 190 ALA A CA 1
ATOM 1459 C C . ALA A 1 190 ? -6.794 -3.606 -17.425 1.00 87.56 190 ALA A C 1
ATOM 1461 O O . ALA A 1 190 ? -5.876 -3.966 -18.162 1.00 87.56 190 ALA A O 1
ATOM 1462 N N . PHE A 1 191 ? -8.007 -4.165 -17.473 1.00 90.94 191 PHE A N 1
ATOM 1463 C CA . PHE A 1 191 ? -8.359 -5.208 -18.436 1.00 90.94 191 PHE A CA 1
ATOM 1464 C C . PHE A 1 191 ? -8.247 -4.718 -19.886 1.00 90.94 191 PHE A C 1
ATOM 1466 O O . PHE A 1 191 ? -7.627 -5.377 -20.720 1.00 90.94 191 PHE A O 1
ATOM 1473 N N . GLU A 1 192 ? -8.786 -3.534 -20.190 1.00 93.06 192 GLU A N 1
ATOM 1474 C CA . GLU A 1 192 ? -8.688 -2.923 -21.521 1.00 93.06 192 GLU A CA 1
ATOM 1475 C C . GLU A 1 192 ? -7.230 -2.667 -21.923 1.00 93.06 192 GLU A C 1
ATOM 1477 O O . GLU A 1 192 ? -6.853 -2.871 -23.081 1.00 93.06 192 GLU A O 1
ATOM 1482 N N . LYS A 1 193 ? -6.381 -2.269 -20.966 1.00 92.94 193 LYS A N 1
ATOM 1483 C CA . LYS A 1 193 ? -4.941 -2.109 -21.190 1.00 92.94 193 LYS A CA 1
ATOM 1484 C C . LYS A 1 193 ? -4.270 -3.441 -21.539 1.00 92.94 193 LYS A C 1
ATOM 1486 O O . LYS A 1 193 ? -3.510 -3.481 -22.505 1.00 92.94 193 LYS A O 1
ATOM 1491 N N . VAL A 1 194 ? -4.559 -4.516 -20.799 1.00 93.75 194 VAL A N 1
ATOM 1492 C CA . VAL A 1 194 ? -4.041 -5.866 -21.094 1.00 93.75 194 VAL A CA 1
ATOM 1493 C C . VAL A 1 194 ? -4.474 -6.309 -22.489 1.00 93.75 194 VAL A C 1
ATOM 1495 O O . VAL A 1 194 ? -3.632 -6.711 -23.289 1.00 93.75 194 VAL A O 1
ATOM 1498 N N . GLN A 1 195 ? -5.756 -6.150 -22.822 1.00 93.62 195 GLN A N 1
ATOM 1499 C CA . GLN A 1 195 ? -6.290 -6.551 -24.120 1.00 93.62 195 GLN A CA 1
ATOM 1500 C C . GLN A 1 195 ? -5.650 -5.770 -25.279 1.00 93.62 195 GLN A C 1
ATOM 1502 O O . GLN A 1 195 ? -5.326 -6.355 -26.314 1.00 93.62 195 GLN A O 1
ATOM 1507 N N . ARG A 1 196 ? -5.431 -4.457 -25.116 1.00 95.56 196 ARG A N 1
ATOM 1508 C CA . ARG A 1 196 ? -4.744 -3.632 -26.121 1.00 95.56 196 ARG A CA 1
ATOM 1509 C C . ARG A 1 196 ? -3.305 -4.104 -26.340 1.00 95.56 196 ARG A C 1
ATOM 1511 O O . ARG A 1 196 ? -2.910 -4.290 -27.487 1.00 95.56 196 ARG A O 1
ATOM 1518 N N . LEU A 1 197 ? -2.549 -4.319 -25.262 1.00 92.38 197 LEU A N 1
ATOM 1519 C CA . LEU A 1 197 ? -1.155 -4.770 -25.344 1.00 92.38 197 LEU A CA 1
ATOM 1520 C C . LEU A 1 197 ? -1.045 -6.176 -25.951 1.00 92.38 197 LEU A C 1
ATOM 1522 O O . LEU A 1 197 ? -0.140 -6.435 -26.739 1.00 92.38 197 LEU A O 1
ATOM 1526 N N . GLU A 1 198 ? -1.980 -7.077 -25.640 1.00 93.12 198 GLU A N 1
ATOM 1527 C CA . GLU A 1 198 ? -2.050 -8.413 -26.245 1.00 93.12 198 GLU A CA 1
ATOM 1528 C C . GLU A 1 198 ? -2.284 -8.353 -27.756 1.00 93.12 198 GLU A C 1
ATOM 1530 O O . GLU A 1 198 ? -1.601 -9.045 -28.515 1.00 93.12 198 GLU A O 1
ATOM 1535 N N . GLN A 1 199 ? -3.222 -7.511 -28.198 1.00 94.94 199 GLN A N 1
ATOM 1536 C CA . GLN A 1 199 ? -3.501 -7.309 -29.620 1.00 94.94 199 GLN A CA 1
ATOM 1537 C C . GLN A 1 199 ? -2.296 -6.704 -30.346 1.00 94.94 199 GLN A C 1
ATOM 1539 O O . GLN A 1 199 ? -1.914 -7.196 -31.408 1.00 94.94 199 GLN A O 1
ATOM 1544 N N . GLU A 1 200 ? -1.669 -5.682 -29.762 1.00 94.44 200 GLU A N 1
ATOM 1545 C CA . GLU A 1 200 ? -0.501 -5.012 -30.338 1.00 94.44 200 GLU A CA 1
ATOM 1546 C C . GLU A 1 200 ? 0.707 -5.954 -30.432 1.00 94.44 200 GLU A C 1
ATOM 1548 O O . GLU A 1 200 ? 1.365 -6.013 -31.473 1.00 94.44 200 GLU A O 1
ATOM 1553 N N . LEU A 1 201 ? 0.958 -6.767 -29.399 1.00 94.31 201 LEU A N 1
ATOM 1554 C CA . LEU A 1 201 ? 2.025 -7.769 -29.412 1.00 94.31 201 LEU A CA 1
ATOM 1555 C C . LEU A 1 201 ? 1.764 -8.842 -30.475 1.00 94.31 201 LEU A C 1
ATOM 1557 O O . LEU A 1 201 ? 2.666 -9.179 -31.246 1.00 94.31 201 LEU A O 1
ATOM 1561 N N . ALA A 1 202 ? 0.536 -9.362 -30.550 1.00 93.12 202 ALA A N 1
ATOM 1562 C CA . ALA A 1 202 ? 0.161 -10.362 -31.545 1.00 93.12 202 ALA A CA 1
ATOM 1563 C C . ALA A 1 202 ? 0.325 -9.824 -32.975 1.00 93.12 202 ALA A C 1
ATOM 1565 O O . ALA A 1 202 ? 0.900 -10.508 -33.828 1.00 93.12 202 ALA A O 1
ATOM 1566 N N . GLN A 1 203 ? -0.115 -8.585 -33.218 1.00 94.38 203 GLN A N 1
ATOM 1567 C CA . GLN A 1 203 ? 0.023 -7.920 -34.508 1.00 94.38 203 GLN A CA 1
ATOM 1568 C C . GLN A 1 203 ? 1.497 -7.718 -34.877 1.00 94.38 203 GLN A C 1
ATOM 1570 O O . GLN A 1 203 ? 1.920 -8.150 -35.950 1.00 94.38 203 GLN A O 1
ATOM 1575 N N . CYS A 1 204 ? 2.308 -7.143 -33.986 1.00 92.62 204 CYS A N 1
ATOM 1576 C CA . CYS A 1 204 ? 3.716 -6.876 -34.277 1.00 92.62 204 CYS A CA 1
ATOM 1577 C C . CYS A 1 204 ? 4.521 -8.173 -34.501 1.00 92.62 204 CYS A C 1
ATOM 1579 O O . CYS A 1 204 ? 5.383 -8.230 -35.381 1.00 92.62 204 CYS A O 1
ATOM 1581 N N . VAL A 1 205 ? 4.221 -9.249 -33.762 1.00 93.81 205 VAL A N 1
ATOM 1582 C CA . VAL A 1 205 ? 4.832 -10.573 -33.985 1.00 93.81 205 VAL A CA 1
ATOM 1583 C C . VAL A 1 205 ? 4.417 -11.154 -35.339 1.00 93.81 205 VAL A C 1
ATOM 1585 O O . VAL A 1 205 ? 5.251 -11.731 -36.042 1.00 93.81 205 VAL A O 1
ATOM 1588 N N . GLN A 1 206 ? 3.149 -11.013 -35.729 1.00 93.56 206 GLN A N 1
ATOM 1589 C CA . GLN A 1 206 ? 2.660 -11.478 -37.027 1.00 93.56 206 GLN A CA 1
ATOM 1590 C C . GLN A 1 206 ? 3.300 -10.702 -38.184 1.00 93.56 206 GLN A C 1
ATOM 1592 O O . GLN A 1 206 ? 3.742 -11.312 -39.161 1.00 93.56 206 GLN A O 1
ATOM 1597 N N . GLU A 1 207 ? 3.406 -9.381 -38.062 1.00 92.88 207 GLU A N 1
ATOM 1598 C CA . GLU A 1 207 ? 4.072 -8.524 -39.041 1.00 92.88 207 GLU A CA 1
ATOM 1599 C C . GLU A 1 207 ? 5.556 -8.882 -39.165 1.00 92.88 207 GLU A C 1
ATOM 1601 O O . GLU A 1 207 ? 6.034 -9.097 -40.280 1.00 92.88 207 GLU A O 1
ATOM 1606 N N . LEU A 1 208 ? 6.268 -9.077 -38.049 1.00 91.50 208 LEU A N 1
ATOM 1607 C CA . LEU A 1 208 ? 7.666 -9.514 -38.070 1.00 91.50 208 LEU A CA 1
ATOM 1608 C C . LEU A 1 208 ? 7.832 -10.880 -38.752 1.00 91.50 208 LEU A C 1
ATOM 1610 O O . LEU A 1 208 ? 8.723 -11.044 -39.584 1.00 91.50 208 LEU A O 1
ATOM 1614 N N . ARG A 1 209 ? 6.946 -11.845 -38.468 1.00 92.19 209 ARG A N 1
ATOM 1615 C CA . ARG A 1 209 ? 6.940 -13.149 -39.156 1.00 92.19 209 ARG A CA 1
ATOM 1616 C C . ARG A 1 209 ? 6.689 -13.003 -40.653 1.00 92.19 209 ARG A C 1
ATOM 1618 O O . ARG A 1 209 ? 7.305 -13.720 -41.435 1.00 92.19 209 ARG A O 1
ATOM 1625 N N . SER A 1 210 ? 5.813 -12.085 -41.060 1.00 93.44 210 SER A N 1
ATOM 1626 C CA . SER A 1 210 ? 5.551 -11.815 -42.477 1.00 93.44 210 SER A CA 1
ATOM 1627 C C . SER A 1 210 ? 6.769 -11.203 -43.177 1.00 93.44 210 SER A C 1
ATOM 1629 O O . SER A 1 210 ? 7.098 -11.596 -44.295 1.00 93.44 210 SER A O 1
ATOM 1631 N N . VAL A 1 211 ? 7.485 -10.296 -42.506 1.00 91.12 211 VAL A N 1
ATOM 1632 C CA . VAL A 1 211 ? 8.722 -9.691 -43.015 1.00 91.12 211 VAL A CA 1
ATOM 1633 C C . VAL A 1 211 ? 9.819 -10.745 -43.130 1.00 91.12 211 VAL A C 1
ATOM 1635 O O . VAL A 1 211 ? 10.484 -10.807 -44.161 1.00 91.12 211 VAL A O 1
ATOM 1638 N N . ASP A 1 212 ? 9.967 -11.611 -42.125 1.00 89.38 212 ASP A N 1
ATOM 1639 C CA . ASP A 1 212 ? 10.926 -12.719 -42.146 1.00 89.38 212 ASP A CA 1
ATOM 1640 C C . ASP A 1 212 ? 10.597 -13.736 -43.257 1.00 89.38 212 ASP A C 1
ATOM 1642 O O . ASP A 1 212 ? 11.503 -14.197 -43.948 1.00 89.38 212 ASP A O 1
ATOM 1646 N N . ALA A 1 213 ? 9.316 -14.052 -43.479 1.00 89.94 213 ALA A N 1
ATOM 1647 C CA . ALA A 1 213 ? 8.878 -14.972 -44.533 1.00 89.94 213 ALA A CA 1
ATOM 1648 C C . ALA A 1 213 ? 9.056 -14.401 -45.952 1.00 89.94 213 ALA A C 1
ATOM 1650 O O . ALA A 1 213 ? 9.317 -15.150 -46.891 1.00 89.94 213 ALA A O 1
ATOM 1651 N N . ASN A 1 214 ? 8.929 -13.081 -46.107 1.00 89.12 214 ASN A N 1
ATOM 1652 C CA . ASN A 1 214 ? 9.073 -12.388 -47.389 1.00 89.12 214 ASN A CA 1
ATOM 1653 C C . ASN A 1 214 ? 10.515 -11.927 -47.671 1.00 89.12 214 ASN A C 1
ATOM 1655 O O . ASN A 1 214 ? 10.819 -11.471 -48.777 1.00 89.12 214 ASN A O 1
ATOM 1659 N N . ALA A 1 215 ? 11.420 -12.025 -46.694 1.00 89.00 215 ALA A N 1
ATOM 1660 C CA . ALA A 1 215 ? 12.818 -11.668 -46.870 1.00 89.00 215 ALA A CA 1
ATOM 1661 C C . ALA A 1 215 ? 13.553 -12.737 -47.691 1.00 89.00 215 ALA A C 1
ATOM 1663 O O . ALA A 1 215 ? 13.601 -13.913 -47.338 1.00 89.00 215 ALA A O 1
ATOM 1664 N N . SER A 1 216 ? 14.202 -12.316 -48.780 1.00 90.44 216 SER A N 1
ATOM 1665 C CA . SER A 1 216 ? 15.111 -13.204 -49.512 1.00 90.44 216 SER A CA 1
ATOM 1666 C C . SER A 1 216 ? 16.319 -13.593 -48.651 1.00 90.44 216 SER A C 1
ATOM 1668 O O . SER A 1 216 ? 16.765 -12.838 -47.782 1.00 90.44 216 SER A O 1
ATOM 1670 N N . GLU A 1 217 ? 16.913 -14.751 -48.931 1.00 86.81 217 GLU A N 1
ATOM 1671 C CA . GLU A 1 217 ? 18.026 -15.292 -48.142 1.00 86.81 217 GLU A CA 1
ATOM 1672 C C . GLU A 1 217 ? 19.259 -14.362 -48.102 1.00 86.81 217 GLU A C 1
ATOM 1674 O O . GLU A 1 217 ? 19.950 -14.268 -47.085 1.00 86.81 217 GLU A O 1
ATOM 1679 N N . ALA A 1 218 ? 19.503 -13.605 -49.177 1.00 83.06 218 ALA A N 1
ATOM 1680 C CA . ALA A 1 218 ? 20.558 -12.593 -49.232 1.00 83.06 218 ALA A CA 1
ATOM 1681 C C . ALA A 1 218 ? 20.289 -11.407 -48.283 1.00 83.06 218 ALA A C 1
ATOM 1683 O O . ALA A 1 218 ? 21.211 -10.915 -47.630 1.00 83.06 218 ALA A O 1
ATOM 1684 N N . VAL A 1 219 ? 19.027 -10.979 -48.162 1.00 85.75 219 VAL A N 1
ATOM 1685 C CA . VAL A 1 219 ? 18.605 -9.893 -47.262 1.00 85.75 219 VAL A CA 1
ATOM 1686 C C . VAL A 1 219 ? 18.624 -10.358 -45.806 1.00 85.75 219 VAL A C 1
ATOM 1688 O O . VAL A 1 219 ? 19.166 -9.657 -44.954 1.00 85.75 219 VAL A O 1
ATOM 1691 N N . ALA A 1 220 ? 18.154 -11.575 -45.520 1.00 86.88 220 ALA A N 1
ATOM 1692 C CA . ALA A 1 220 ? 18.164 -12.154 -44.173 1.00 86.88 220 ALA A CA 1
ATOM 1693 C C . ALA A 1 220 ? 19.586 -12.317 -43.588 1.00 86.88 220 ALA A C 1
ATOM 1695 O O . ALA A 1 220 ? 19.809 -12.232 -42.373 1.00 86.88 220 ALA A O 1
ATOM 1696 N N . ARG A 1 221 ? 20.587 -12.533 -44.450 1.00 89.19 221 ARG A N 1
ATOM 1697 C CA . ARG A 1 221 ? 22.005 -12.616 -44.062 1.00 89.19 221 ARG A CA 1
ATOM 1698 C C . ARG A 1 221 ? 22.684 -11.248 -43.949 1.00 89.19 221 ARG A C 1
ATOM 1700 O O . ARG A 1 221 ? 23.782 -11.172 -43.399 1.00 89.19 221 ARG A O 1
ATOM 1707 N N . HIS A 1 222 ? 22.047 -10.173 -44.414 1.00 93.94 222 HIS A N 1
ATOM 1708 C CA . HIS A 1 222 ? 22.647 -8.845 -44.426 1.00 93.94 222 HIS A CA 1
ATOM 1709 C C . HIS A 1 222 ? 22.792 -8.267 -42.997 1.00 93.94 222 HIS A C 1
ATOM 1711 O O . HIS A 1 222 ? 21.820 -8.251 -42.233 1.00 93.94 222 HIS A O 1
ATOM 1717 N N . PRO A 1 223 ? 23.962 -7.715 -42.611 1.00 89.31 223 PRO A N 1
ATOM 1718 C CA . PRO A 1 223 ? 24.209 -7.225 -41.249 1.00 89.31 223 PRO A CA 1
ATOM 1719 C C . PRO A 1 223 ? 23.273 -6.098 -40.795 1.00 89.31 223 PRO A C 1
ATOM 1721 O O . PRO A 1 223 ? 22.975 -5.976 -39.610 1.00 89.31 223 PRO A O 1
ATOM 1724 N N . ALA A 1 224 ? 22.820 -5.242 -41.717 1.00 88.50 224 ALA A N 1
ATOM 1725 C CA . ALA A 1 224 ? 21.878 -4.170 -41.388 1.00 88.50 224 ALA A CA 1
ATOM 1726 C C . ALA A 1 224 ? 20.471 -4.712 -41.086 1.00 88.50 224 ALA A C 1
ATOM 1728 O O . ALA A 1 224 ? 19.854 -4.283 -40.116 1.00 88.50 224 ALA A O 1
ATOM 1729 N N . PHE A 1 225 ? 20.011 -5.704 -41.857 1.00 88.38 225 PHE A N 1
ATOM 1730 C CA . PHE A 1 225 ? 18.717 -6.350 -41.642 1.00 88.38 225 PHE A CA 1
ATOM 1731 C C . PHE A 1 225 ? 18.693 -7.081 -40.297 1.00 88.38 225 PHE A C 1
ATOM 1733 O O . PHE A 1 225 ? 17.767 -6.903 -39.516 1.00 88.38 225 PHE A O 1
ATOM 1740 N N . ARG A 1 226 ? 19.768 -7.809 -39.960 1.00 89.81 226 ARG A N 1
ATOM 1741 C CA . ARG A 1 226 ? 19.908 -8.465 -38.649 1.00 89.81 226 ARG A CA 1
ATOM 1742 C C . ARG A 1 226 ? 19.891 -7.483 -37.480 1.00 89.81 226 ARG A C 1
ATOM 1744 O O . ARG A 1 226 ? 19.241 -7.766 -36.483 1.00 89.81 226 ARG A O 1
ATOM 1751 N N . ARG A 1 227 ? 20.570 -6.335 -37.604 1.00 89.56 227 ARG A N 1
ATOM 1752 C CA . ARG A 1 227 ? 20.559 -5.286 -36.569 1.00 89.56 227 ARG A CA 1
ATOM 1753 C C . ARG A 1 227 ? 19.171 -4.677 -36.382 1.00 89.56 227 ARG A C 1
ATOM 1755 O O . ARG A 1 227 ? 18.727 -4.542 -35.252 1.00 89.56 227 ARG A O 1
ATOM 1762 N N . MET A 1 228 ? 18.476 -4.353 -37.473 1.00 89.06 228 MET A N 1
ATOM 1763 C CA . MET A 1 228 ? 17.107 -3.832 -37.400 1.00 89.06 228 MET A CA 1
ATOM 1764 C C . MET A 1 228 ? 16.135 -4.861 -36.821 1.00 89.06 228 MET A C 1
ATOM 1766 O O . MET A 1 228 ? 15.343 -4.522 -35.952 1.00 89.06 228 MET A O 1
ATOM 1770 N N . ARG A 1 229 ? 16.234 -6.123 -37.248 1.00 90.75 229 ARG A N 1
ATOM 1771 C CA . ARG A 1 229 ? 15.437 -7.227 -36.708 1.00 90.75 229 ARG A CA 1
ATOM 1772 C C . ARG A 1 229 ? 15.678 -7.417 -35.212 1.00 90.75 229 ARG A C 1
ATOM 1774 O O . ARG A 1 229 ? 14.714 -7.536 -34.473 1.00 90.75 229 ARG A O 1
ATOM 1781 N N . ALA A 1 230 ? 16.933 -7.384 -34.762 1.00 89.81 230 ALA A N 1
ATOM 1782 C CA . ALA A 1 230 ? 17.266 -7.454 -33.339 1.00 89.81 230 ALA A CA 1
ATOM 1783 C C . ALA A 1 230 ? 16.656 -6.286 -32.546 1.00 89.81 230 ALA A C 1
ATOM 1785 O O . ALA A 1 230 ? 16.047 -6.521 -31.514 1.00 89.81 230 ALA A O 1
ATOM 1786 N N . ALA A 1 231 ? 16.724 -5.056 -33.065 1.00 89.88 231 ALA A N 1
ATOM 1787 C CA . ALA A 1 231 ? 16.104 -3.894 -32.423 1.00 89.88 231 ALA A CA 1
ATOM 1788 C C . ALA A 1 231 ? 14.565 -3.977 -32.373 1.00 89.88 231 ALA A C 1
ATOM 1790 O O . ALA A 1 231 ? 13.943 -3.458 -31.452 1.00 89.88 231 ALA A O 1
ATOM 1791 N N . VAL A 1 232 ? 13.926 -4.610 -33.364 1.00 91.56 232 VAL A N 1
ATOM 1792 C CA . VAL A 1 232 ? 12.477 -4.874 -33.337 1.00 91.56 232 VAL A CA 1
ATOM 1793 C C . VAL A 1 232 ? 12.142 -5.963 -32.317 1.00 91.56 232 VAL A C 1
ATOM 1795 O O . VAL A 1 232 ? 11.171 -5.815 -31.587 1.00 91.56 232 VAL A O 1
ATOM 1798 N N . VAL A 1 233 ? 12.953 -7.020 -32.224 1.00 92.62 233 VAL A N 1
ATOM 1799 C CA . VAL A 1 233 ? 12.795 -8.068 -31.202 1.00 92.62 233 VAL A CA 1
ATOM 1800 C C . VAL A 1 233 ? 12.947 -7.489 -29.795 1.00 92.62 233 VAL A C 1
ATOM 1802 O O . VAL A 1 233 ? 12.093 -7.743 -28.960 1.00 92.62 233 VAL A O 1
ATOM 1805 N N . GLU A 1 234 ? 13.939 -6.631 -29.559 1.00 92.88 234 GLU A N 1
ATOM 1806 C CA . GLU A 1 234 ? 14.123 -5.936 -28.276 1.00 92.88 234 GLU A CA 1
ATOM 1807 C C . GLU A 1 234 ? 12.887 -5.095 -27.903 1.00 92.88 234 GLU A C 1
ATOM 1809 O O . GLU A 1 234 ? 12.419 -5.131 -26.767 1.00 92.88 234 GLU A O 1
ATOM 1814 N N . LYS A 1 235 ? 12.277 -4.404 -28.877 1.00 92.56 235 LYS A N 1
ATOM 1815 C CA . LYS A 1 235 ? 11.020 -3.665 -28.660 1.00 92.56 235 LYS A CA 1
ATOM 1816 C C . LYS A 1 235 ? 9.822 -4.576 -28.361 1.00 92.56 235 LYS A C 1
ATOM 1818 O O . LYS A 1 235 ? 8.952 -4.210 -27.572 1.00 92.56 235 LYS A O 1
ATOM 1823 N N . LEU A 1 236 ? 9.758 -5.753 -28.985 1.00 92.31 236 LEU A N 1
ATOM 1824 C CA . LEU A 1 236 ? 8.732 -6.760 -28.690 1.00 92.31 236 LEU A CA 1
ATOM 1825 C C . LEU A 1 236 ? 8.911 -7.348 -27.287 1.00 92.31 236 LEU A C 1
ATOM 1827 O O . LEU A 1 236 ? 7.921 -7.586 -26.603 1.00 92.31 236 LEU A O 1
ATOM 1831 N N . GLU A 1 237 ? 10.152 -7.548 -26.846 1.00 93.31 237 GLU A N 1
ATOM 1832 C CA . GLU A 1 237 ? 10.472 -7.984 -25.484 1.00 93.31 237 GLU A CA 1
ATOM 1833 C C . GLU A 1 237 ? 10.058 -6.927 -24.453 1.00 93.31 237 GLU A C 1
ATOM 1835 O O . GLU A 1 237 ? 9.440 -7.278 -23.448 1.00 93.31 237 GLU A O 1
ATOM 1840 N N . THR A 1 238 ? 10.291 -5.634 -24.721 1.00 94.44 238 THR A N 1
ATOM 1841 C CA . THR A 1 238 ? 9.788 -4.558 -23.850 1.00 94.44 238 THR A CA 1
ATOM 1842 C C . THR A 1 238 ? 8.262 -4.512 -23.807 1.00 94.44 238 THR A C 1
ATOM 1844 O O . THR A 1 238 ? 7.694 -4.435 -22.722 1.00 94.44 238 THR A O 1
ATOM 1847 N N . LEU A 1 239 ? 7.583 -4.650 -24.953 1.00 92.25 239 LEU A N 1
ATOM 1848 C CA . LEU A 1 239 ? 6.116 -4.687 -25.011 1.00 92.25 239 LEU A CA 1
ATOM 1849 C C . LEU A 1 239 ? 5.554 -5.906 -24.255 1.00 92.25 239 LEU A C 1
ATOM 1851 O O . LEU A 1 239 ? 4.537 -5.815 -23.569 1.00 92.25 239 LEU A O 1
ATOM 1855 N N . HIS A 1 240 ? 6.231 -7.053 -24.344 1.00 91.94 240 HIS A N 1
ATOM 1856 C CA . HIS A 1 240 ? 5.871 -8.248 -23.588 1.00 91.94 240 HIS A CA 1
ATOM 1857 C C . HIS A 1 240 ? 6.061 -8.055 -22.076 1.00 91.94 240 HIS A C 1
ATOM 1859 O O . HIS A 1 240 ? 5.201 -8.469 -21.302 1.00 91.94 240 HIS A O 1
ATOM 1865 N N . ALA A 1 241 ? 7.136 -7.388 -21.646 1.00 92.56 241 ALA A N 1
ATOM 1866 C CA . ALA A 1 241 ? 7.346 -7.049 -20.239 1.00 92.56 241 ALA A CA 1
ATOM 1867 C C . ALA A 1 241 ? 6.253 -6.102 -19.706 1.00 92.56 241 ALA A C 1
ATOM 1869 O O . ALA A 1 241 ? 5.700 -6.349 -18.634 1.00 92.56 241 ALA A O 1
ATOM 1870 N N . GLU A 1 242 ? 5.873 -5.080 -20.481 1.00 92.25 242 GLU A N 1
ATOM 1871 C CA . GLU A 1 242 ? 4.765 -4.172 -20.145 1.00 92.25 242 GLU A CA 1
ATOM 1872 C C . GLU A 1 242 ? 3.422 -4.910 -20.031 1.00 92.25 242 GLU A C 1
ATOM 1874 O O . GLU A 1 242 ? 2.609 -4.606 -19.157 1.00 92.25 242 GLU A O 1
ATOM 1879 N N . LEU A 1 243 ? 3.189 -5.908 -20.887 1.00 90.56 243 LEU A N 1
ATOM 1880 C CA . LEU A 1 243 ? 2.008 -6.767 -20.837 1.00 90.56 243 LEU A CA 1
ATOM 1881 C C . LEU A 1 243 ? 1.990 -7.642 -19.577 1.00 90.56 243 LEU A C 1
ATOM 1883 O O . LEU A 1 243 ? 0.943 -7.766 -18.942 1.00 90.56 243 LEU A O 1
ATOM 1887 N N . VAL A 1 244 ? 3.128 -8.220 -19.181 1.00 92.50 244 VAL A N 1
ATOM 1888 C CA . VAL A 1 244 ? 3.248 -8.998 -17.933 1.00 92.50 244 VAL A CA 1
ATOM 1889 C C . VAL A 1 244 ? 2.971 -8.115 -16.714 1.00 92.50 244 VAL A C 1
ATOM 1891 O O . VAL A 1 244 ? 2.210 -8.506 -15.827 1.00 92.50 244 VAL A O 1
ATOM 1894 N N . GLU A 1 245 ? 3.517 -6.900 -16.687 1.00 92.56 245 GLU A N 1
ATOM 1895 C CA . GLU A 1 245 ? 3.243 -5.935 -15.620 1.00 92.56 245 GLU A CA 1
ATOM 1896 C C . GLU A 1 245 ? 1.761 -5.525 -15.593 1.00 92.56 245 GLU A C 1
ATOM 1898 O O . GLU A 1 245 ? 1.143 -5.495 -14.526 1.00 92.56 245 GLU A O 1
ATOM 1903 N N . ALA A 1 246 ? 1.156 -5.276 -16.760 1.00 89.19 246 ALA A N 1
ATOM 1904 C CA . ALA A 1 246 ? -0.262 -4.948 -16.874 1.00 89.19 246 ALA A CA 1
ATOM 1905 C C . ALA A 1 246 ? -1.172 -6.094 -16.397 1.00 89.19 246 ALA A C 1
ATOM 1907 O O . ALA A 1 246 ? -2.165 -5.828 -15.720 1.00 89.19 246 ALA A O 1
ATOM 1908 N N . ARG A 1 247 ? -0.820 -7.357 -16.681 1.00 89.88 247 ARG A N 1
ATOM 1909 C CA . ARG A 1 247 ? -1.537 -8.537 -16.167 1.00 89.88 247 ARG A CA 1
ATOM 1910 C C . ARG A 1 247 ? -1.445 -8.632 -14.647 1.00 89.88 247 ARG A C 1
ATOM 1912 O O . ARG A 1 247 ? -2.474 -8.773 -13.995 1.00 89.88 247 ARG A O 1
ATOM 1919 N N . SER A 1 248 ? -0.252 -8.446 -14.079 1.00 89.69 248 SER A N 1
ATOM 1920 C CA . SER A 1 248 ? -0.076 -8.415 -12.621 1.00 89.69 248 SER A CA 1
ATOM 1921 C C . SER A 1 248 ? -0.876 -7.281 -11.966 1.00 89.69 248 SER A C 1
ATOM 1923 O O . SER A 1 248 ? -1.460 -7.460 -10.898 1.00 89.69 248 SER A O 1
ATOM 1925 N N . ALA A 1 249 ? -0.939 -6.105 -12.598 1.00 87.88 249 ALA A N 1
ATOM 1926 C CA . ALA A 1 249 ? -1.745 -4.988 -12.112 1.00 87.88 249 ALA A CA 1
ATOM 1927 C C . ALA A 1 249 ? -3.251 -5.294 -12.166 1.00 87.88 249 ALA A C 1
ATOM 1929 O O . ALA A 1 249 ? -3.961 -5.009 -11.202 1.00 87.88 249 ALA A O 1
ATOM 1930 N N . TYR A 1 250 ? -3.727 -5.909 -13.252 1.00 88.81 250 TYR A N 1
ATOM 1931 C CA . TYR A 1 250 ? -5.111 -6.359 -13.376 1.00 88.81 250 TYR A CA 1
ATOM 1932 C C . TYR A 1 250 ? -5.465 -7.409 -12.312 1.00 88.81 250 TYR A C 1
ATOM 1934 O O . TYR A 1 250 ? -6.459 -7.246 -11.613 1.00 88.81 250 TYR A O 1
ATOM 1942 N N . GLU A 1 251 ? -4.628 -8.427 -12.097 1.00 88.12 251 GLU A N 1
ATOM 1943 C CA . GLU A 1 251 ? -4.834 -9.442 -11.049 1.00 88.12 251 GLU A CA 1
ATOM 1944 C C . GLU A 1 251 ? -4.906 -8.830 -9.643 1.00 88.12 251 GLU A C 1
ATOM 1946 O O . GLU A 1 251 ? -5.777 -9.180 -8.843 1.00 88.12 251 GLU A O 1
ATOM 1951 N N . LYS A 1 252 ? -4.039 -7.855 -9.343 1.00 86.50 252 LYS A N 1
ATOM 1952 C CA . LYS A 1 252 ? -4.090 -7.101 -8.079 1.00 86.50 252 LYS A CA 1
ATOM 1953 C C . LYS A 1 252 ? -5.392 -6.315 -7.926 1.00 86.50 252 LYS A C 1
ATOM 1955 O O . LYS A 1 252 ? -5.934 -6.236 -6.830 1.00 86.50 252 LYS A O 1
ATOM 1960 N N . GLN A 1 253 ? -5.913 -5.741 -9.005 1.00 84.75 253 GLN A N 1
ATOM 1961 C CA . GLN A 1 253 ? -7.179 -5.006 -8.964 1.00 84.75 253 GLN A CA 1
ATOM 1962 C C . GLN A 1 253 ? -8.389 -5.935 -8.860 1.00 84.75 253 GLN A C 1
ATOM 1964 O O . GLN A 1 253 ? -9.329 -5.619 -8.139 1.00 84.75 253 GLN A O 1
ATOM 1969 N N . VAL A 1 254 ? -8.361 -7.099 -9.513 1.00 83.06 254 VAL A N 1
ATOM 1970 C CA . VAL A 1 254 ? -9.415 -8.119 -9.405 1.00 83.06 254 VAL A CA 1
ATOM 1971 C C . VAL A 1 254 ? -9.460 -8.714 -8.000 1.00 83.06 254 VAL A C 1
ATOM 1973 O O . VAL A 1 254 ? -10.544 -8.887 -7.450 1.00 83.06 254 VAL A O 1
ATOM 1976 N N . THR A 1 255 ? -8.307 -8.981 -7.383 1.00 80.75 255 THR A N 1
ATOM 1977 C CA . THR A 1 255 ? -8.246 -9.456 -5.990 1.00 80.75 255 THR A CA 1
ATOM 1978 C C . THR A 1 255 ? -8.736 -8.392 -5.007 1.00 80.75 255 THR A C 1
ATOM 1980 O O . THR A 1 255 ? -9.540 -8.710 -4.136 1.00 80.75 255 THR A O 1
ATOM 1983 N N . GLN A 1 256 ? -8.366 -7.121 -5.196 1.00 77.94 256 GLN A N 1
ATOM 1984 C CA . GLN A 1 256 ? -8.912 -6.002 -4.413 1.00 77.94 256 GLN A CA 1
ATOM 1985 C C . GLN A 1 256 ? -10.424 -5.829 -4.603 1.00 77.94 256 GLN A C 1
ATOM 1987 O O . GLN A 1 256 ? -11.148 -5.631 -3.633 1.00 77.94 256 GLN A O 1
ATOM 1992 N N . GLN A 1 257 ? -10.925 -5.937 -5.835 1.00 76.12 257 GLN A N 1
ATOM 1993 C CA . GLN A 1 257 ? -12.357 -5.871 -6.117 1.00 76.12 257 GLN A CA 1
ATOM 1994 C C . GLN A 1 257 ? -13.105 -7.042 -5.465 1.00 76.12 257 GLN A C 1
ATOM 1996 O O . GLN A 1 257 ? -14.187 -6.841 -4.924 1.00 76.12 257 GLN A O 1
ATOM 2001 N N . ARG A 1 258 ? -12.534 -8.252 -5.495 1.00 75.94 258 ARG A N 1
ATOM 2002 C CA . ARG A 1 258 ? -13.119 -9.438 -4.859 1.00 75.94 258 ARG A CA 1
ATOM 2003 C C . ARG A 1 258 ? -13.147 -9.306 -3.338 1.00 75.94 258 ARG A C 1
ATOM 2005 O O . ARG A 1 258 ? -14.168 -9.630 -2.754 1.00 75.94 258 ARG A O 1
ATOM 2012 N N . ALA A 1 259 ? -12.093 -8.766 -2.727 1.00 73.44 259 ALA A N 1
ATOM 2013 C CA . ALA A 1 259 ? -12.060 -8.475 -1.293 1.00 73.44 259 ALA A CA 1
ATOM 2014 C C . ALA A 1 259 ? -13.120 -7.438 -0.874 1.00 73.44 259 ALA A C 1
ATOM 2016 O O . ALA A 1 259 ? -13.673 -7.534 0.208 1.00 73.44 259 ALA A O 1
ATOM 2017 N N . LEU A 1 260 ? -13.451 -6.480 -1.748 1.00 68.44 260 LEU A N 1
ATOM 2018 C CA . LEU A 1 260 ? -14.498 -5.475 -1.507 1.00 68.44 260 LEU A CA 1
ATOM 2019 C C . LEU A 1 260 ? -15.930 -5.969 -1.791 1.00 68.44 260 LEU A C 1
ATOM 2021 O O . LEU A 1 260 ? -16.883 -5.253 -1.493 1.00 68.44 260 LEU A O 1
ATOM 2025 N N . MET A 1 261 ? -16.092 -7.122 -2.450 1.00 62.69 261 MET A N 1
ATOM 2026 C CA . MET A 1 261 ? -17.396 -7.687 -2.837 1.00 62.69 261 MET A CA 1
ATOM 2027 C C . MET A 1 261 ? -17.701 -9.036 -2.181 1.00 62.69 261 MET A C 1
ATOM 2029 O O . MET A 1 261 ? -18.804 -9.553 -2.369 1.00 62.69 261 MET A O 1
ATOM 2033 N N . ALA A 1 262 ? -16.750 -9.622 -1.455 1.00 52.97 262 ALA A N 1
ATOM 2034 C CA . ALA A 1 262 ? -17.029 -10.764 -0.607 1.00 52.97 262 ALA A CA 1
ATOM 2035 C C . ALA A 1 262 ? -17.954 -10.295 0.531 1.00 52.97 262 ALA A C 1
ATOM 2037 O O . ALA A 1 262 ? -17.657 -9.269 1.145 1.00 52.97 262 ALA A O 1
ATOM 2038 N N . PRO A 1 263 ? -19.080 -10.982 0.795 1.00 44.34 263 PRO A N 1
ATOM 2039 C CA . PRO A 1 263 ? -19.687 -10.878 2.110 1.00 44.34 263 PRO A CA 1
ATOM 2040 C C . PRO A 1 263 ? -18.634 -11.360 3.109 1.00 44.34 263 PRO A C 1
ATOM 2042 O O . PRO A 1 263 ? -17.949 -12.348 2.829 1.00 44.34 263 PRO A O 1
ATOM 2045 N N . GLU A 1 264 ? -18.475 -10.651 4.222 1.00 43.41 264 GLU A N 1
ATOM 2046 C CA . GLU A 1 264 ? -17.851 -11.242 5.400 1.00 43.41 264 GLU A CA 1
ATOM 2047 C C . GLU A 1 264 ? -18.715 -12.450 5.755 1.00 43.41 264 GLU A C 1
ATOM 2049 O O . GLU A 1 264 ? -19.843 -12.325 6.224 1.00 43.41 264 GLU A O 1
ATOM 2054 N N . VAL A 1 265 ? -18.254 -13.622 5.327 1.00 35.25 265 VAL A N 1
ATOM 2055 C CA . VAL A 1 265 ? -18.651 -14.867 5.951 1.00 35.25 265 VAL A CA 1
ATOM 2056 C C . VAL A 1 265 ? -17.793 -14.895 7.196 1.00 35.25 265 VAL A C 1
ATOM 2058 O O . VAL A 1 265 ? -16.567 -14.911 7.084 1.00 35.25 265 VAL A O 1
ATOM 2061 N N . ASP A 1 266 ? -18.461 -14.789 8.337 1.00 36.66 266 ASP A N 1
ATOM 2062 C CA . ASP A 1 266 ? -17.901 -15.012 9.657 1.00 36.66 266 ASP A CA 1
ATOM 2063 C C . ASP A 1 266 ? -16.945 -16.214 9.611 1.00 36.66 266 ASP A C 1
ATOM 2065 O O . ASP A 1 266 ? -17.366 -17.344 9.368 1.00 36.66 266 ASP A O 1
ATOM 2069 N N . GLU A 1 267 ? -15.652 -15.988 9.846 1.00 40.81 267 GLU A N 1
ATOM 2070 C CA . GLU A 1 267 ? -14.709 -17.068 10.171 1.00 40.81 267 GLU A CA 1
ATOM 2071 C C . GLU A 1 267 ? -14.819 -17.429 11.666 1.00 40.81 267 GLU A C 1
ATOM 2073 O O . GLU A 1 267 ? -13.812 -17.626 12.333 1.00 40.81 267 GLU A O 1
ATOM 2078 N N . ASP A 1 268 ? -16.045 -17.508 12.191 1.00 40.59 268 ASP A N 1
ATOM 2079 C CA . ASP A 1 268 ? -16.353 -18.000 13.538 1.00 40.59 268 ASP A CA 1
ATOM 2080 C C . ASP A 1 268 ? -17.621 -18.882 13.527 1.00 40.59 268 ASP A C 1
ATOM 2082 O O . ASP A 1 268 ? -18.474 -18.801 14.405 1.00 40.59 268 ASP A O 1
ATOM 2086 N N . GLU A 1 269 ? -17.733 -19.789 12.556 1.00 38.56 269 GLU A N 1
ATOM 2087 C CA . GLU A 1 269 ? -18.359 -21.094 12.794 1.00 38.56 269 GLU A CA 1
ATOM 2088 C C . GLU A 1 269 ? -17.455 -22.181 12.197 1.00 38.56 269 GLU A C 1
ATOM 2090 O O . GLU A 1 269 ? -17.312 -22.315 10.982 1.00 38.56 269 GLU A O 1
ATOM 2095 N N . ASP A 1 270 ? -16.829 -22.963 13.081 1.00 43.31 270 ASP A N 1
ATOM 2096 C CA . ASP A 1 270 ? -16.348 -24.308 12.781 1.00 43.31 270 ASP A CA 1
ATOM 2097 C C . ASP A 1 270 ? -17.536 -25.154 12.274 1.00 43.31 270 ASP A C 1
ATOM 2099 O O . ASP A 1 270 ? -18.166 -25.893 13.030 1.00 43.31 270 ASP A O 1
ATOM 2103 N N . GLU A 1 271 ? -17.850 -25.064 10.986 1.00 40.97 271 GLU A N 1
ATOM 2104 C CA . GLU A 1 271 ? -18.571 -26.100 10.254 1.00 40.97 271 GLU A CA 1
ATOM 2105 C C . GLU A 1 271 ? -17.739 -26.489 9.038 1.00 40.97 271 GLU A C 1
ATOM 2107 O O . GLU A 1 271 ? -17.901 -25.945 7.952 1.00 40.97 271 GLU A O 1
ATOM 2112 N N . ASP A 1 272 ? -16.818 -27.432 9.255 1.00 38.50 272 ASP A N 1
ATOM 2113 C CA . ASP A 1 272 ? -16.465 -28.505 8.324 1.00 38.50 272 ASP A CA 1
ATOM 2114 C C . ASP A 1 272 ? -16.603 -28.185 6.816 1.00 38.50 272 ASP A C 1
ATOM 2116 O O . ASP A 1 272 ? -17.126 -28.988 6.038 1.00 38.50 272 ASP A O 1
ATOM 2120 N N . GLU A 1 273 ? -15.990 -27.105 6.325 1.00 42.81 273 GLU A N 1
ATOM 2121 C CA . GLU A 1 273 ? -15.260 -27.250 5.076 1.00 42.81 273 GLU A CA 1
ATOM 2122 C C . GLU A 1 273 ? -14.063 -28.118 5.440 1.00 42.81 273 GLU A C 1
ATOM 2124 O O . GLU A 1 273 ? -12.957 -27.634 5.681 1.00 42.81 273 GLU A O 1
ATOM 2129 N N . GLU A 1 274 ? -14.297 -29.435 5.521 1.00 44.31 274 GLU A N 1
ATOM 2130 C CA . GLU A 1 274 ? -13.241 -30.412 5.363 1.00 44.31 274 GLU A CA 1
ATOM 2131 C C . GLU A 1 274 ? -12.632 -30.100 3.991 1.00 44.31 274 GLU A C 1
ATOM 2133 O O . GLU A 1 274 ? -12.966 -30.708 2.967 1.00 44.31 274 GLU A O 1
ATOM 2138 N N . GLN A 1 275 ? -11.692 -29.157 3.964 1.00 45.78 275 GLN A N 1
ATOM 2139 C CA . GLN A 1 275 ? -10.587 -29.146 3.047 1.00 45.78 275 GLN A CA 1
ATOM 2140 C C . GLN A 1 275 ? -9.869 -30.440 3.392 1.00 45.78 275 GLN A C 1
ATOM 2142 O O . GLN A 1 275 ? -8.950 -30.473 4.206 1.00 45.78 275 GLN A O 1
ATOM 2147 N N . HIS A 1 276 ? -10.437 -31.539 2.878 1.00 48.81 276 HIS A N 1
ATOM 2148 C CA . HIS A 1 276 ? -9.967 -32.882 3.099 1.00 48.81 276 HIS A CA 1
ATOM 2149 C C . HIS A 1 276 ? -8.506 -32.769 2.754 1.00 48.81 276 HIS A C 1
ATOM 2151 O O . HIS A 1 276 ? -8.178 -32.466 1.603 1.00 48.81 276 HIS A O 1
ATOM 2157 N N . ASP A 1 277 ? -7.634 -32.937 3.742 1.00 53.34 277 ASP A N 1
ATOM 2158 C CA . ASP A 1 277 ? -6.237 -33.087 3.431 1.00 53.34 277 ASP A CA 1
ATOM 2159 C C . ASP A 1 277 ? -6.196 -34.327 2.539 1.00 53.34 277 ASP A C 1
ATOM 2161 O O . ASP A 1 277 ? -6.397 -35.452 2.992 1.00 53.34 277 ASP A O 1
ATOM 2165 N N . LEU A 1 278 ? -6.098 -34.114 1.226 1.00 61.84 278 LEU A N 1
ATOM 2166 C CA . LEU A 1 278 ? -6.059 -35.188 0.248 1.00 61.84 278 LEU A CA 1
ATOM 2167 C C . LEU A 1 278 ? -4.662 -35.804 0.252 1.00 61.84 278 LEU A C 1
ATOM 2169 O O . LEU A 1 278 ? -4.476 -36.854 -0.356 1.00 61.84 278 LEU A O 1
ATOM 2173 N N . SER A 1 279 ? -3.692 -35.215 0.963 1.00 61.06 279 SER A N 1
ATOM 2174 C CA . SER A 1 279 ? -2.326 -35.721 1.078 1.00 61.06 279 SER A CA 1
ATOM 2175 C C . SER A 1 279 ? -2.256 -37.175 1.553 1.00 61.06 279 SER A C 1
ATOM 2177 O O . SER A 1 279 ? -1.535 -37.946 0.921 1.00 61.06 279 SER A O 1
ATOM 2179 N N . PRO A 1 280 ? -2.998 -37.633 2.583 1.00 70.69 280 PRO A N 1
ATOM 2180 C CA . PRO A 1 280 ? -2.995 -39.025 3.020 1.00 70.69 280 PRO A CA 1
ATOM 2181 C C . PRO A 1 280 ? -3.639 -39.948 1.980 1.00 70.69 280 PRO A C 1
ATOM 2183 O O . PRO A 1 280 ? -3.146 -41.051 1.745 1.00 70.69 280 PRO A O 1
ATOM 2186 N N . MET A 1 281 ? -4.709 -39.496 1.317 1.00 65.44 281 MET A N 1
ATOM 2187 C CA . MET A 1 281 ? -5.420 -40.268 0.294 1.00 65.44 281 MET A CA 1
ATOM 2188 C C . MET A 1 281 ? -4.580 -40.422 -0.980 1.00 65.44 281 MET A C 1
ATOM 2190 O O . MET A 1 281 ? -4.444 -41.525 -1.512 1.00 65.44 281 MET A O 1
ATOM 2194 N N . LEU A 1 282 ? -3.964 -39.329 -1.429 1.00 64.31 282 LEU A N 1
ATOM 2195 C CA . LEU A 1 282 ? -3.049 -39.264 -2.559 1.00 64.31 282 LEU A CA 1
ATOM 2196 C C . LEU A 1 282 ? -1.794 -40.087 -2.270 1.00 64.31 282 LEU A C 1
ATOM 2198 O O . LEU A 1 282 ? -1.407 -40.908 -3.094 1.00 64.31 282 LEU A O 1
ATOM 2202 N N . ARG A 1 283 ? -1.202 -39.948 -1.078 1.00 68.69 283 ARG A N 1
ATOM 2203 C CA . ARG A 1 283 ? -0.046 -40.745 -0.650 1.00 68.69 283 ARG A CA 1
ATOM 2204 C C . ARG A 1 283 ? -0.369 -42.235 -0.636 1.00 68.69 283 ARG A C 1
ATOM 2206 O O . ARG A 1 283 ? 0.366 -43.012 -1.232 1.00 68.69 283 ARG A O 1
ATOM 2213 N N . ALA A 1 284 ? -1.511 -42.634 -0.077 1.00 71.88 284 ALA A N 1
ATOM 2214 C CA . ALA A 1 284 ? -1.944 -44.030 -0.088 1.00 71.88 284 ALA A CA 1
ATOM 2215 C C . ALA A 1 284 ? -2.236 -44.561 -1.507 1.00 71.88 284 ALA A C 1
ATOM 2217 O O . ALA A 1 284 ? -1.993 -45.737 -1.791 1.00 71.88 284 ALA A O 1
ATOM 2218 N N . ALA A 1 285 ? -2.761 -43.725 -2.408 1.00 65.69 285 ALA A N 1
ATOM 2219 C CA . ALA A 1 285 ? -2.980 -44.088 -3.808 1.00 65.69 285 ALA A CA 1
ATOM 2220 C C . ALA A 1 285 ? -1.653 -44.248 -4.570 1.00 65.69 285 ALA A C 1
ATOM 2222 O O . ALA A 1 285 ? -1.479 -45.228 -5.299 1.00 65.69 285 ALA A O 1
ATOM 2223 N N . LEU A 1 286 ? -0.703 -43.336 -4.353 1.00 65.81 286 LEU A N 1
ATOM 2224 C CA . LEU A 1 286 ? 0.637 -43.371 -4.935 1.00 65.81 286 LEU A CA 1
ATOM 2225 C C . LEU A 1 286 ? 1.451 -44.557 -4.407 1.00 65.81 286 LEU A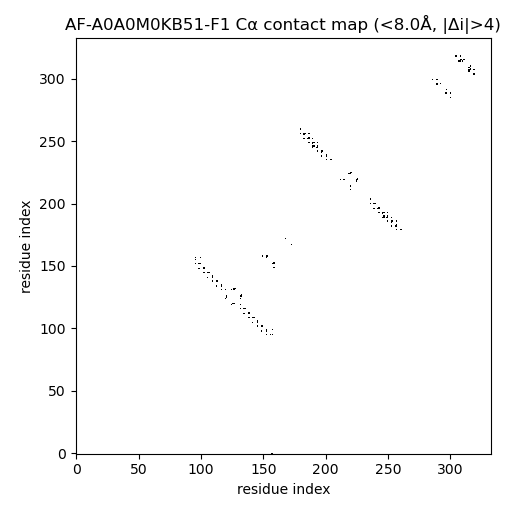 C 1
ATOM 2227 O O . LEU A 1 286 ? 2.049 -45.264 -5.211 1.00 65.81 286 LEU A O 1
ATOM 2231 N N . ASP A 1 287 ? 1.391 -44.865 -3.109 1.00 70.38 287 ASP A N 1
ATOM 2232 C CA . ASP A 1 287 ? 2.053 -46.035 -2.513 1.00 70.38 287 ASP A CA 1
ATOM 2233 C C . ASP A 1 287 ? 1.532 -47.347 -3.123 1.00 70.38 287 ASP A C 1
ATOM 2235 O O . ASP A 1 287 ? 2.306 -48.239 -3.485 1.00 70.38 287 ASP A O 1
ATOM 2239 N N . LYS A 1 288 ? 0.211 -47.456 -3.325 1.00 69.12 288 LYS A N 1
ATOM 2240 C CA . LYS A 1 288 ? -0.411 -48.612 -3.995 1.00 69.12 288 LYS A CA 1
ATOM 2241 C C . LYS A 1 288 ? -0.005 -48.733 -5.462 1.00 69.12 288 LYS A C 1
ATOM 2243 O O . LYS A 1 288 ? 0.105 -49.851 -5.962 1.00 69.12 288 LYS A O 1
ATOM 2248 N N . LEU A 1 289 ? 0.177 -47.616 -6.165 1.00 62.03 289 LEU A N 1
ATOM 2249 C CA . LEU A 1 289 ? 0.653 -47.598 -7.551 1.00 62.03 289 LEU A CA 1
ATOM 2250 C C . LEU A 1 289 ? 2.155 -47.894 -7.636 1.00 62.03 289 LEU A C 1
ATOM 2252 O O . LEU A 1 289 ? 2.594 -48.560 -8.571 1.00 62.03 289 LEU A O 1
ATOM 2256 N N . TRP A 1 290 ? 2.930 -47.490 -6.632 1.00 67.62 290 TRP A N 1
ATOM 2257 C CA . TRP A 1 290 ? 4.361 -47.756 -6.540 1.00 67.62 290 TRP A CA 1
ATOM 2258 C C . TRP A 1 290 ? 4.670 -49.228 -6.251 1.00 67.62 290 TRP A C 1
ATOM 2260 O O . TRP A 1 290 ? 5.652 -49.777 -6.743 1.00 67.62 290 TRP A O 1
ATOM 2270 N N . GLN A 1 291 ? 3.805 -49.930 -5.522 1.00 69.56 291 GLN A N 1
ATOM 2271 C CA . GLN A 1 291 ? 3.932 -51.378 -5.306 1.00 69.56 291 GLN A CA 1
ATOM 2272 C C . GLN A 1 291 ? 3.620 -52.222 -6.558 1.00 69.56 291 GLN A C 1
ATOM 2274 O O . GLN A 1 291 ? 3.858 -53.430 -6.559 1.00 69.56 291 GLN A O 1
ATOM 2279 N N . ARG A 1 292 ? 3.101 -51.613 -7.632 1.00 62.91 292 ARG A N 1
ATOM 2280 C CA . ARG A 1 292 ? 2.783 -52.298 -8.894 1.00 62.91 292 ARG A CA 1
ATOM 2281 C C . ARG A 1 292 ? 4.013 -52.410 -9.814 1.00 62.91 292 ARG A C 1
ATOM 2283 O O . ARG A 1 292 ? 5.026 -51.755 -9.560 1.00 62.91 292 ARG A O 1
ATOM 2290 N N . PRO A 1 293 ? 3.951 -53.262 -10.861 1.00 66.94 293 PRO A N 1
ATOM 2291 C CA . PRO A 1 293 ? 5.062 -53.487 -11.784 1.00 66.94 293 PRO A CA 1
ATOM 2292 C C . PRO A 1 293 ? 5.600 -52.190 -12.402 1.00 66.94 293 PRO A C 1
ATOM 2294 O O . PRO A 1 293 ? 4.893 -51.186 -12.477 1.00 66.94 293 PRO A O 1
ATOM 2297 N N . TYR A 1 294 ? 6.852 -52.242 -12.859 1.00 61.19 294 TYR A N 1
ATOM 2298 C CA . TYR A 1 294 ? 7.669 -51.103 -13.299 1.00 61.19 294 TYR A CA 1
ATOM 2299 C C . TYR A 1 294 ? 6.940 -50.102 -14.220 1.00 61.19 294 TYR A C 1
ATOM 2301 O O . TYR A 1 294 ? 7.067 -48.892 -14.037 1.00 61.19 294 TYR A O 1
ATOM 2309 N N . ASP A 1 295 ? 6.088 -50.587 -15.124 1.00 58.31 295 ASP A N 1
ATOM 2310 C CA . ASP A 1 295 ? 5.345 -49.754 -16.079 1.00 58.31 295 ASP A CA 1
ATOM 2311 C C . ASP A 1 295 ? 4.350 -48.789 -15.405 1.00 58.31 295 ASP A C 1
ATOM 2313 O O . ASP A 1 295 ? 4.172 -47.653 -15.847 1.00 58.31 295 ASP A O 1
ATOM 2317 N N . CYS A 1 296 ? 3.739 -49.187 -14.281 1.00 60.16 296 CYS A N 1
ATOM 2318 C CA . CYS A 1 296 ? 2.828 -48.324 -13.522 1.00 60.16 296 CYS A CA 1
ATOM 2319 C C . CYS A 1 296 ? 3.570 -47.198 -12.786 1.00 60.16 296 CYS A C 1
ATOM 2321 O O . CYS A 1 296 ? 3.007 -46.120 -12.579 1.00 60.16 296 CYS A O 1
ATOM 2323 N N . ARG A 1 297 ? 4.839 -47.419 -12.418 1.00 65.31 297 ARG A N 1
ATOM 2324 C CA . ARG A 1 297 ? 5.678 -46.413 -11.747 1.00 65.31 297 ARG A CA 1
ATOM 2325 C C . ARG A 1 297 ? 6.036 -45.276 -12.698 1.00 65.31 297 ARG A C 1
ATOM 2327 O O . ARG A 1 297 ? 5.914 -44.116 -12.322 1.00 65.31 297 ARG A O 1
ATOM 2334 N N . ILE A 1 298 ? 6.384 -45.600 -13.946 1.00 67.94 298 ILE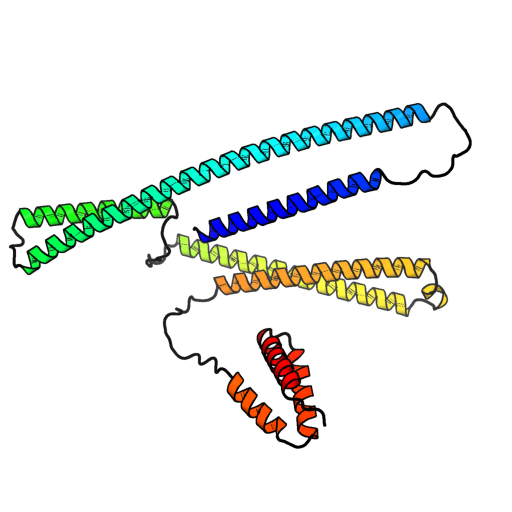 A N 1
ATOM 2335 C CA . ILE A 1 298 ? 6.687 -44.602 -14.984 1.00 67.94 298 ILE A CA 1
ATOM 2336 C C . ILE A 1 298 ? 5.464 -43.726 -15.271 1.00 67.94 298 ILE A C 1
ATOM 2338 O O . ILE A 1 298 ? 5.581 -42.503 -15.289 1.00 67.94 298 ILE A O 1
ATOM 2342 N N . PHE A 1 299 ? 4.284 -44.333 -15.430 1.00 66.19 299 PHE A N 1
ATOM 2343 C CA . PHE A 1 299 ? 3.047 -43.584 -15.672 1.00 66.19 299 PHE A CA 1
ATOM 2344 C C . PHE A 1 299 ? 2.701 -42.641 -14.510 1.00 66.19 299 PHE A C 1
ATOM 2346 O O . PHE A 1 299 ? 2.278 -41.507 -14.720 1.00 66.19 299 PHE A O 1
ATOM 2353 N N . THR A 1 300 ? 2.948 -43.085 -13.275 1.00 66.50 300 THR A N 1
ATOM 2354 C CA . THR A 1 300 ? 2.740 -42.271 -12.070 1.00 66.50 300 THR A CA 1
ATOM 2355 C C . THR A 1 300 ? 3.683 -41.062 -12.039 1.00 66.50 300 THR A C 1
ATOM 2357 O O . THR A 1 300 ? 3.245 -39.952 -11.749 1.00 66.50 300 THR A O 1
ATOM 2360 N N . LEU A 1 301 ? 4.957 -41.243 -12.405 1.00 69.38 301 LEU A N 1
ATOM 2361 C CA . LEU A 1 301 ? 5.929 -40.147 -12.495 1.00 69.38 301 LEU A CA 1
ATOM 2362 C C . LEU A 1 301 ? 5.572 -39.140 -13.597 1.00 69.38 301 LEU A C 1
ATOM 2364 O O . LEU A 1 301 ? 5.692 -37.935 -13.388 1.00 69.38 301 LEU A O 1
ATOM 2368 N N . GLN A 1 302 ? 5.086 -39.616 -14.746 1.00 70.00 302 GLN A N 1
ATOM 2369 C CA . GLN A 1 302 ? 4.641 -38.753 -15.844 1.00 70.00 302 GLN A CA 1
ATOM 2370 C C . GLN A 1 302 ? 3.407 -37.927 -15.465 1.00 70.00 302 GLN A C 1
ATOM 2372 O O . GLN A 1 302 ? 3.384 -36.724 -15.715 1.00 70.00 302 GLN A O 1
ATOM 2377 N N . LEU A 1 303 ? 2.415 -38.542 -14.811 1.00 68.69 303 LEU A N 1
ATOM 2378 C CA . LEU A 1 303 ? 1.223 -37.844 -14.326 1.00 68.69 303 LEU A CA 1
ATOM 2379 C C . LEU A 1 303 ? 1.593 -36.735 -13.333 1.00 68.69 303 LEU A C 1
ATOM 2381 O O . LEU A 1 303 ? 1.116 -35.611 -13.459 1.00 68.69 303 LEU A O 1
ATOM 2385 N N . LEU A 1 304 ? 2.484 -37.026 -12.382 1.00 67.19 304 LEU A N 1
ATOM 2386 C CA . LEU A 1 304 ? 2.959 -36.045 -11.404 1.00 67.19 304 LEU A CA 1
ATOM 2387 C C . LEU A 1 304 ? 3.768 -34.913 -12.050 1.00 67.19 304 LEU A C 1
ATOM 2389 O O . LEU A 1 304 ? 3.620 -33.762 -11.651 1.00 67.19 304 LEU A O 1
ATOM 2393 N N . GLN A 1 305 ? 4.575 -35.209 -13.072 1.00 69.31 305 GLN A N 1
ATOM 2394 C CA . GLN A 1 305 ? 5.292 -34.190 -13.842 1.00 69.31 305 GLN A CA 1
ATOM 2395 C C . GLN A 1 305 ? 4.329 -33.260 -14.592 1.00 69.31 305 GLN A C 1
ATOM 2397 O O . GLN A 1 305 ? 4.541 -32.051 -14.602 1.00 69.31 305 GLN A O 1
ATOM 2402 N N . SER A 1 306 ? 3.273 -33.802 -15.206 1.00 67.62 306 SER A N 1
ATOM 2403 C CA . SER A 1 306 ? 2.243 -32.994 -15.874 1.00 67.62 306 SER A CA 1
ATOM 2404 C C . SER A 1 306 ? 1.451 -32.142 -14.884 1.00 67.62 306 SER A C 1
ATOM 2406 O O . SER A 1 306 ? 1.148 -30.990 -15.171 1.00 67.62 306 SER A O 1
ATOM 2408 N N . LEU A 1 307 ? 1.159 -32.682 -13.701 1.00 63.56 307 LEU A N 1
ATOM 2409 C CA . LEU A 1 307 ? 0.487 -31.962 -12.623 1.00 63.56 307 LEU A CA 1
ATOM 2410 C C . LEU A 1 307 ? 1.357 -30.836 -12.034 1.00 63.56 307 LEU A C 1
ATOM 2412 O O . LEU A 1 307 ? 0.832 -29.776 -11.722 1.00 63.56 307 LEU A O 1
ATOM 2416 N N . ALA A 1 308 ? 2.679 -31.019 -11.951 1.00 62.69 308 ALA A N 1
ATOM 2417 C CA . ALA A 1 308 ? 3.621 -29.977 -11.523 1.00 62.69 308 ALA A CA 1
ATOM 2418 C C . ALA A 1 308 ? 3.765 -28.815 -12.527 1.00 62.69 308 ALA A C 1
ATOM 2420 O O . ALA A 1 308 ? 4.251 -27.751 -12.162 1.00 62.69 308 ALA A O 1
ATOM 2421 N N . GLN A 1 309 ? 3.397 -29.030 -13.796 1.00 64.81 309 GLN A N 1
ATOM 2422 C CA . GLN A 1 309 ? 3.422 -28.007 -14.851 1.00 64.81 309 GLN A CA 1
ATOM 2423 C C . GLN A 1 309 ? 2.144 -27.159 -14.895 1.00 64.81 309 GLN A C 1
ATOM 2425 O O . GLN A 1 309 ? 2.083 -26.200 -15.661 1.00 64.81 309 GLN A O 1
ATOM 2430 N N . LEU A 1 310 ? 1.119 -27.519 -14.119 1.00 61.03 310 LEU A N 1
ATOM 2431 C CA . LEU A 1 310 ? -0.054 -26.681 -13.907 1.00 61.03 310 LEU A CA 1
ATOM 2432 C C . LEU A 1 310 ? 0.280 -25.724 -12.757 1.00 61.03 310 LEU A C 1
ATOM 2434 O O . LEU A 1 310 ? 0.667 -26.183 -11.684 1.00 61.03 310 LEU A O 1
ATOM 2438 N N . ASP A 1 311 ? 0.175 -24.414 -13.001 1.00 54.19 311 ASP A N 1
ATOM 2439 C CA . ASP A 1 311 ? 0.576 -23.321 -12.096 1.00 54.19 311 ASP A CA 1
ATOM 2440 C C . ASP A 1 311 ? -0.330 -23.195 -10.848 1.00 54.19 311 ASP A C 1
ATOM 2442 O O . ASP A 1 311 ? -0.858 -22.127 -10.548 1.00 54.19 311 ASP A O 1
ATOM 2446 N N . ASP A 1 312 ? -0.515 -24.283 -10.100 1.00 64.56 312 ASP A N 1
ATOM 2447 C CA . ASP A 1 312 ? -1.120 -24.266 -8.770 1.00 64.56 312 ASP A CA 1
ATOM 2448 C C . ASP A 1 312 ? -0.019 -24.382 -7.710 1.00 64.56 312 ASP A C 1
ATOM 2450 O O . ASP A 1 312 ? 0.708 -25.378 -7.606 1.00 64.56 312 ASP A O 1
ATOM 2454 N N . GLN A 1 313 ? 0.119 -23.334 -6.900 1.00 54.41 313 GLN A N 1
ATOM 2455 C CA . GLN A 1 313 ? 1.198 -23.184 -5.920 1.00 54.41 313 GLN A CA 1
ATOM 2456 C C . GLN A 1 313 ? 1.186 -24.309 -4.860 1.00 54.41 313 GLN A C 1
ATOM 2458 O O . GLN A 1 313 ? 2.240 -24.736 -4.383 1.00 54.41 313 GLN A O 1
ATOM 2463 N N . SER A 1 314 ? 0.003 -24.853 -4.558 1.00 59.03 314 SER A N 1
ATOM 2464 C CA . SER A 1 314 ? -0.219 -26.008 -3.675 1.00 59.03 314 SER A CA 1
ATOM 2465 C C . SER A 1 314 ? 0.248 -27.333 -4.300 1.00 59.03 314 SER A C 1
ATOM 2467 O O . SER A 1 314 ? 0.892 -28.151 -3.638 1.00 59.03 314 SER A O 1
ATOM 2469 N N . LEU A 1 315 ? 0.007 -27.528 -5.597 1.00 60.81 315 LEU A N 1
ATOM 2470 C CA . LEU A 1 315 ? 0.425 -28.702 -6.370 1.00 60.81 315 LEU A CA 1
ATOM 2471 C C . LEU A 1 315 ? 1.938 -28.743 -6.592 1.00 60.81 315 LEU A C 1
ATOM 2473 O O . LEU A 1 315 ? 2.557 -29.808 -6.509 1.00 60.81 315 LEU A O 1
ATOM 2477 N N . CYS A 1 316 ? 2.554 -27.580 -6.790 1.00 59.22 316 CYS A N 1
ATOM 2478 C CA . CYS A 1 316 ? 4.004 -27.439 -6.898 1.00 59.22 316 CYS A CA 1
ATOM 2479 C C . CYS A 1 316 ? 4.705 -27.794 -5.566 1.00 59.22 316 CYS A C 1
ATOM 2481 O O . CYS A 1 316 ? 5.711 -28.507 -5.534 1.00 59.22 316 CYS A O 1
ATOM 2483 N N . MET A 1 317 ? 4.106 -27.411 -4.432 1.00 62.09 317 MET A N 1
ATOM 2484 C CA . MET A 1 317 ? 4.584 -27.812 -3.104 1.00 62.09 317 MET A CA 1
ATOM 2485 C C . MET A 1 317 ? 4.448 -29.325 -2.871 1.00 62.09 317 MET A C 1
ATOM 2487 O O . MET A 1 317 ? 5.419 -29.964 -2.459 1.00 62.09 317 MET A O 1
ATOM 2491 N N . MET A 1 318 ? 3.300 -29.929 -3.196 1.00 61.81 318 MET A N 1
ATOM 2492 C CA . MET A 1 318 ? 3.087 -31.377 -3.037 1.00 61.81 318 MET A CA 1
ATOM 2493 C C . MET A 1 318 ? 4.035 -32.213 -3.907 1.00 61.81 318 MET A C 1
ATOM 2495 O O . MET A 1 318 ? 4.617 -33.194 -3.435 1.00 61.81 318 MET A O 1
ATOM 2499 N N . THR A 1 319 ? 4.247 -31.802 -5.157 1.00 63.50 319 THR A N 1
ATOM 2500 C CA . THR A 1 319 ? 5.174 -32.477 -6.079 1.00 63.50 319 THR A CA 1
ATOM 2501 C C . THR A 1 319 ? 6.626 -32.345 -5.616 1.00 63.50 319 THR A C 1
ATOM 2503 O O . THR A 1 319 ? 7.375 -33.318 -5.694 1.00 63.50 319 THR A O 1
ATOM 2506 N N . SER A 1 320 ? 7.010 -31.211 -5.019 1.00 63.91 320 SER A N 1
ATOM 2507 C CA . SER A 1 320 ? 8.345 -31.023 -4.432 1.00 63.91 320 SER A CA 1
ATOM 2508 C C . SER A 1 320 ? 8.597 -31.888 -3.184 1.00 63.91 320 SER A C 1
ATOM 2510 O O . SER A 1 320 ? 9.672 -32.480 -3.041 1.00 63.91 320 SER A O 1
ATOM 2512 N N . CYS A 1 321 ? 7.601 -32.029 -2.300 1.00 64.06 321 CYS A N 1
ATOM 2513 C CA . CYS A 1 321 ? 7.673 -32.910 -1.132 1.00 64.06 321 CYS A CA 1
ATOM 2514 C C . CYS A 1 321 ? 7.796 -34.378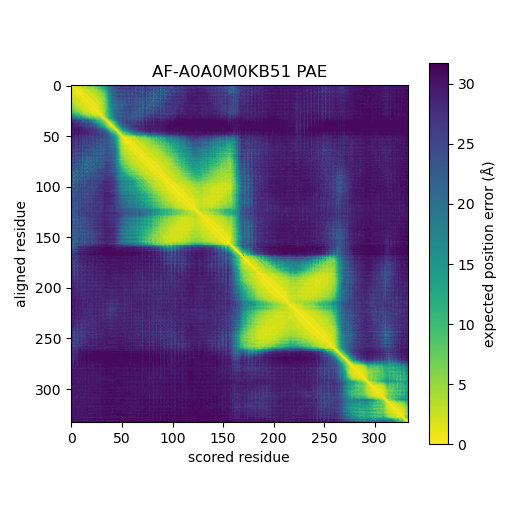 -1.552 1.00 64.06 321 CYS A C 1
ATOM 2516 O O . CYS A 1 321 ? 8.557 -35.137 -0.950 1.00 64.06 321 CYS A O 1
ATOM 2518 N N . PHE A 1 322 ? 7.088 -34.769 -2.613 1.00 64.31 322 PHE A N 1
ATOM 2519 C CA . PHE A 1 322 ? 7.156 -36.121 -3.150 1.00 64.31 322 PHE A CA 1
ATOM 2520 C C . PHE A 1 322 ? 8.463 -36.396 -3.906 1.00 64.31 322 PHE A C 1
ATOM 2522 O O . PHE A 1 322 ? 9.036 -37.467 -3.732 1.00 64.31 322 PHE A O 1
ATOM 2529 N N . ALA A 1 323 ? 8.996 -35.434 -4.667 1.00 64.38 323 ALA A N 1
ATOM 2530 C CA . ALA A 1 323 ? 10.314 -35.555 -5.295 1.00 64.38 323 ALA A CA 1
ATOM 2531 C C . ALA A 1 323 ? 11.410 -35.819 -4.249 1.00 64.38 323 ALA A C 1
ATOM 2533 O O . ALA A 1 323 ? 12.180 -36.766 -4.383 1.00 64.38 323 ALA A O 1
ATOM 2534 N N . ARG A 1 324 ? 11.393 -35.080 -3.131 1.00 65.44 324 ARG A N 1
ATOM 2535 C CA . ARG A 1 324 ? 12.293 -35.345 -1.994 1.00 65.44 324 ARG A CA 1
ATOM 2536 C C . ARG A 1 324 ? 12.066 -36.713 -1.352 1.00 65.44 324 ARG A C 1
ATOM 2538 O O . ARG A 1 324 ? 13.006 -37.319 -0.848 1.00 65.44 324 ARG A O 1
ATOM 2545 N N . TYR A 1 325 ? 10.824 -37.196 -1.316 1.00 66.19 325 TYR A N 1
ATOM 2546 C CA . TYR A 1 325 ? 10.532 -38.541 -0.825 1.00 66.19 325 TYR A CA 1
ATOM 2547 C C . TYR A 1 325 ? 11.121 -39.614 -1.752 1.00 66.19 325 TYR A C 1
ATOM 2549 O O . TYR A 1 325 ? 11.736 -40.554 -1.247 1.00 66.19 325 TYR A O 1
ATOM 2557 N N . LEU A 1 326 ? 10.994 -39.445 -3.075 1.00 60.72 326 LEU A N 1
ATOM 2558 C CA . LEU A 1 326 ? 11.596 -40.325 -4.079 1.00 60.72 326 LEU A CA 1
ATOM 2559 C C . LEU A 1 326 ? 13.116 -40.369 -3.943 1.00 60.72 326 LEU A C 1
ATOM 2561 O O . LEU A 1 326 ? 13.650 -41.464 -3.841 1.00 60.72 326 LEU A O 1
ATOM 2565 N N . ASP A 1 327 ? 13.786 -39.221 -3.837 1.00 64.56 327 ASP A N 1
ATOM 2566 C CA . ASP A 1 327 ? 15.246 -39.161 -3.665 1.00 64.56 327 ASP A CA 1
ATOM 2567 C C . ASP A 1 327 ? 15.727 -39.956 -2.437 1.00 64.56 327 ASP A C 1
ATOM 2569 O O . ASP A 1 327 ? 16.807 -40.543 -2.443 1.00 64.56 327 ASP A O 1
ATOM 2573 N N . ASN A 1 328 ? 14.903 -40.013 -1.387 1.00 66.12 328 ASN A N 1
ATOM 2574 C CA . ASN A 1 328 ? 15.216 -40.720 -0.146 1.00 66.12 328 ASN A CA 1
ATOM 2575 C C . ASN A 1 328 ? 14.861 -42.220 -0.168 1.00 66.12 328 ASN A C 1
ATOM 2577 O O . ASN A 1 328 ? 15.345 -42.956 0.689 1.00 66.12 328 ASN A O 1
ATOM 2581 N N . HIS A 1 329 ? 13.999 -42.673 -1.089 1.00 59.00 329 HIS A N 1
ATOM 2582 C CA . HIS A 1 329 ? 13.456 -44.046 -1.110 1.00 59.00 329 HIS A CA 1
ATOM 2583 C C . HIS A 1 329 ? 13.670 -44.778 -2.442 1.00 59.00 329 HIS A C 1
ATOM 2585 O O . HIS A 1 329 ? 13.301 -45.948 -2.572 1.00 59.00 329 HIS A O 1
ATOM 2591 N N . SER A 1 330 ? 14.274 -44.131 -3.439 1.00 57.47 330 SER A N 1
ATOM 2592 C CA . SER A 1 330 ? 14.804 -44.796 -4.620 1.00 57.47 330 SER A CA 1
ATOM 2593 C C . SER A 1 330 ? 16.127 -45.465 -4.253 1.00 57.47 330 SER A C 1
ATOM 2595 O O . SER A 1 330 ? 17.201 -44.894 -4.442 1.00 57.47 330 SER A O 1
ATOM 2597 N N . GLU A 1 331 ? 16.071 -46.677 -3.701 1.00 51.28 331 GLU A N 1
ATOM 2598 C CA . GLU A 1 331 ? 17.251 -47.541 -3.735 1.00 51.28 331 GLU A CA 1
ATOM 2599 C C . GLU A 1 331 ? 17.635 -47.799 -5.204 1.00 51.28 331 GLU A C 1
ATOM 2601 O O . GLU A 1 331 ? 16.749 -48.008 -6.044 1.00 51.28 331 GLU A O 1
ATOM 2606 N N . PRO A 1 332 ? 18.935 -47.777 -5.543 1.00 44.62 332 PRO A N 1
ATOM 2607 C CA . PRO A 1 332 ? 19.378 -48.154 -6.872 1.00 44.62 332 PRO A CA 1
ATOM 2608 C C . PRO A 1 332 ? 19.160 -49.661 -7.045 1.00 44.62 332 PRO A C 1
ATOM 2610 O O . PRO A 1 332 ? 19.606 -50.456 -6.216 1.00 44.62 332 PRO A O 1
ATOM 2613 N N . ALA A 1 333 ? 18.477 -50.042 -8.122 1.00 40.72 333 ALA A N 1
ATOM 2614 C CA . ALA A 1 333 ? 18.576 -51.393 -8.664 1.00 40.72 333 ALA A CA 1
ATOM 2615 C C . ALA A 1 333 ? 19.855 -51.522 -9.497 1.00 40.72 333 ALA A C 1
ATOM 2617 O O . ALA A 1 333 ? 20.156 -50.560 -10.246 1.00 40.72 333 ALA A O 1
#

Radius of gyration: 35.99 Å; Cα contacts (8 Å, |Δi|>4): 93; chains: 1; bounding box: 84×83×100 Å

Mean predicted aligned error: 22.85 Å

Foldseek 3Di:
DVVVVVVVVVVVVVVVVVVVVVVVVVVVVVVVVVDDDDDDDDDDDDPPVVVVVVVVVVVVVVVVVVVVVVVVVVVVVVVVVVVVVVVVVVVLVVVLVVLVVVLVVLVVVLVVLVVVLVVCVVVVPDPPPPVSVVSVVVSVVSVVVSVVSVVVSVVSVNDDPPPPPPDDDVVVVVVLVVVLVVLVVQLVVLVVVLVVLVVVLVVLVVVLVVCVVPDDPVLVPDPVSVVVSVVSVVVSVVSVVVSVVSVVVSVVSVVVSCVSPDDPPPPPDPDDPCPPPCLVVVVVVLVVQVPDDPVSPVVSVVVLVVQCPPPDPVSVVSSVVVVVVCVVPPDDD